Protein AF-A0A060Z3D6-F1 (afdb_monomer)

Structure (mmCIF, N/CA/C/O backbone):
data_AF-A0A060Z3D6-F1
#
_entry.id   AF-A0A060Z3D6-F1
#
loop_
_atom_site.group_PDB
_atom_site.id
_atom_site.type_symbol
_atom_site.label_atom_id
_atom_site.label_alt_id
_atom_site.label_comp_id
_atom_site.label_asym_id
_atom_site.label_entity_id
_atom_site.label_seq_id
_atom_site.pdbx_PDB_ins_code
_atom_site.Cartn_x
_atom_site.Cartn_y
_atom_site.Cartn_z
_atom_site.occupancy
_atom_site.B_iso_or_equiv
_atom_site.auth_seq_id
_atom_site.auth_comp_id
_atom_site.auth_asym_id
_atom_site.auth_atom_id
_atom_site.pdbx_PDB_model_num
ATOM 1 N N . MET A 1 1 ? -22.012 -17.428 -25.855 1.00 46.25 1 MET A N 1
ATOM 2 C CA . MET A 1 1 ? -20.944 -18.249 -25.250 1.00 46.25 1 MET A CA 1
ATOM 3 C C . MET A 1 1 ? -19.803 -18.194 -26.247 1.00 46.25 1 MET A C 1
ATOM 5 O O . MET A 1 1 ? -19.952 -18.761 -27.315 1.00 46.25 1 MET A O 1
ATOM 9 N N . THR A 1 2 ? -18.835 -17.295 -26.134 1.00 34.78 2 THR A N 1
ATOM 10 C CA . THR A 1 2 ? -17.803 -17.097 -25.093 1.00 34.78 2 THR A CA 1
ATOM 11 C C . THR A 1 2 ? -17.311 -15.640 -25.225 1.00 34.78 2 THR A C 1
ATOM 13 O O . THR A 1 2 ? -17.271 -15.139 -26.341 1.00 34.78 2 THR A O 1
ATOM 16 N N . ASP A 1 3 ? -16.990 -14.864 -24.196 1.00 33.75 3 ASP A N 1
ATOM 17 C CA . ASP A 1 3 ? -15.975 -15.122 -23.177 1.00 33.75 3 ASP A CA 1
ATOM 18 C C . ASP A 1 3 ? -16.061 -13.980 -22.133 1.00 33.75 3 ASP A C 1
ATOM 20 O O . ASP A 1 3 ? -15.452 -12.927 -22.302 1.00 33.75 3 ASP A O 1
ATOM 24 N N . ASP A 1 4 ? -16.866 -14.149 -21.076 1.00 34.53 4 ASP A N 1
ATOM 25 C CA . ASP A 1 4 ? -16.983 -13.193 -19.955 1.00 34.53 4 ASP A CA 1
ATOM 26 C C . ASP A 1 4 ? -15.821 -13.345 -18.955 1.00 34.53 4 ASP A C 1
ATOM 28 O O . ASP A 1 4 ? -15.983 -13.203 -17.742 1.00 34.53 4 ASP A O 1
ATOM 32 N N . THR A 1 5 ? -14.621 -13.633 -19.458 1.00 40.06 5 THR A N 1
ATOM 33 C CA . THR A 1 5 ? -13.395 -13.699 -18.656 1.00 40.06 5 THR A CA 1
ATOM 34 C C . THR A 1 5 ? -12.509 -12.485 -18.927 1.00 40.06 5 THR A C 1
ATOM 36 O O . THR A 1 5 ? -11.300 -12.584 -19.124 1.00 40.06 5 THR A O 1
ATOM 39 N N . VAL A 1 6 ? -13.106 -11.289 -18.913 1.00 35.12 6 VAL A N 1
ATOM 40 C CA . VAL A 1 6 ? -12.329 -10.051 -18.796 1.00 35.12 6 VAL A CA 1
ATOM 41 C C . VAL A 1 6 ? -11.744 -10.038 -17.387 1.00 35.12 6 VAL A C 1
ATOM 43 O O . VAL A 1 6 ? -12.478 -9.999 -16.401 1.00 35.12 6 VAL A O 1
ATOM 46 N N . PHE A 1 7 ? -10.418 -10.095 -17.271 1.00 32.72 7 PHE A N 1
ATOM 47 C CA . PHE A 1 7 ? -9.711 -9.908 -16.004 1.00 32.72 7 PHE A CA 1
ATOM 48 C C . PHE A 1 7 ? -9.945 -8.469 -15.490 1.00 32.72 7 PHE A C 1
ATOM 50 O O . PHE A 1 7 ? -9.106 -7.584 -15.640 1.00 32.72 7 PHE A O 1
ATOM 57 N N . ALA A 1 8 ? -11.109 -8.232 -14.876 1.00 45.16 8 ALA A N 1
ATOM 58 C CA . ALA A 1 8 ? -11.666 -6.920 -14.529 1.00 45.16 8 ALA A CA 1
ATOM 59 C C . ALA A 1 8 ? -10.839 -6.117 -13.507 1.00 45.16 8 ALA A C 1
ATOM 61 O O . ALA A 1 8 ? -11.108 -4.943 -13.262 1.00 45.16 8 ALA A O 1
ATOM 62 N N . PHE A 1 9 ? -9.816 -6.721 -12.896 1.00 57.41 9 PHE A N 1
ATOM 63 C CA . PHE A 1 9 ? -9.042 -6.082 -11.833 1.00 57.41 9 PHE A CA 1
ATOM 64 C C . PHE A 1 9 ? -8.075 -4.993 -12.332 1.00 57.41 9 PHE A C 1
ATOM 66 O O . PHE A 1 9 ? -7.779 -4.060 -11.590 1.00 57.41 9 PHE A O 1
ATOM 73 N N . GLN A 1 10 ? -7.570 -5.094 -13.569 1.00 77.75 10 GLN A N 1
ATOM 74 C CA . GLN A 1 10 ? -6.566 -4.163 -14.121 1.00 77.75 10 GLN A CA 1
ATOM 75 C C . GLN A 1 10 ? -7.070 -3.354 -15.329 1.00 77.75 10 GLN A C 1
ATOM 77 O O . GLN A 1 10 ? -6.301 -2.592 -15.908 1.00 77.75 10 GLN A O 1
ATOM 82 N N . GLU A 1 11 ? -8.348 -3.488 -15.700 1.00 84.38 11 GLU A N 1
ATOM 83 C CA . GLU A 1 11 ? -8.921 -2.851 -16.897 1.00 84.38 11 GLU A CA 1
ATOM 84 C C . GLU A 1 11 ? -8.951 -1.318 -16.791 1.00 84.38 11 GLU A C 1
ATOM 86 O O . GLU A 1 11 ? -8.747 -0.613 -17.778 1.00 84.38 11 GLU A O 1
ATOM 91 N N . ARG A 1 12 ? -9.231 -0.783 -15.594 1.00 86.19 12 ARG A N 1
ATOM 92 C CA . ARG A 1 12 ? -9.546 0.639 -15.406 1.00 86.19 12 ARG A CA 1
ATOM 93 C C . ARG A 1 12 ? -8.782 1.266 -14.255 1.00 86.19 12 ARG A C 1
ATOM 95 O O . ARG A 1 12 ? -8.427 0.621 -13.271 1.00 86.19 12 ARG A O 1
ATOM 102 N N . LYS A 1 13 ? -8.577 2.576 -14.376 1.00 84.81 13 LYS A N 1
ATOM 103 C CA . LYS A 1 13 ? -7.972 3.435 -13.356 1.00 84.81 13 LYS A CA 1
ATOM 104 C C . LYS A 1 13 ? -8.836 4.679 -13.193 1.00 84.81 13 LYS A C 1
ATOM 106 O O . LYS A 1 13 ? -9.388 5.179 -14.170 1.00 84.81 13 LYS A O 1
ATOM 111 N N . PHE A 1 14 ? -8.928 5.188 -11.969 1.00 86.12 14 PHE A N 1
ATOM 112 C CA . PHE A 1 14 ? -9.591 6.463 -11.707 1.00 86.12 14 PHE A CA 1
ATOM 113 C C . PHE A 1 14 ? -8.762 7.612 -12.287 1.00 86.12 14 PHE A C 1
ATOM 115 O O . PHE A 1 14 ? -7.558 7.711 -12.025 1.00 86.12 14 PHE A O 1
ATOM 122 N N . LEU A 1 15 ? -9.407 8.486 -13.060 1.00 86.88 15 LEU A N 1
ATOM 123 C CA . LEU A 1 15 ? -8.815 9.756 -13.474 1.00 86.88 15 LEU A CA 1
ATOM 124 C C . LEU A 1 15 ? -8.488 10.573 -12.223 1.00 86.88 15 LEU A C 1
ATOM 126 O O . LEU A 1 15 ? -9.348 10.740 -11.374 1.00 86.88 15 LEU A O 1
ATOM 130 N N . GLY A 1 16 ? -7.249 11.051 -12.095 1.00 84.31 16 GLY A N 1
ATOM 131 C CA . GLY A 1 16 ? -6.799 11.780 -10.901 1.00 84.31 16 GLY A CA 1
ATOM 132 C C . GLY A 1 16 ? -6.382 10.905 -9.708 1.00 84.31 16 GLY A C 1
ATOM 133 O O . GLY A 1 16 ? -5.840 11.431 -8.743 1.00 84.31 16 GLY A O 1
ATOM 134 N N . GLY A 1 17 ? -6.518 9.577 -9.806 1.00 86.38 17 GLY A N 1
ATOM 135 C CA . GLY A 1 17 ? -6.042 8.622 -8.801 1.00 86.38 17 GLY A CA 1
ATOM 136 C C . GLY A 1 17 ? -7.123 8.149 -7.826 1.00 86.38 17 GLY A C 1
ATOM 137 O O . GLY A 1 17 ? -8.114 8.820 -7.572 1.00 86.38 17 GLY A O 1
ATOM 138 N N . SER A 1 18 ? -6.938 6.953 -7.263 1.00 88.00 18 SER A N 1
ATOM 139 C CA . SER A 1 18 ? -7.943 6.316 -6.398 1.00 88.00 18 SER A CA 1
ATOM 140 C C . SER A 1 18 ? -8.059 6.940 -5.003 1.00 88.00 18 SER A C 1
ATOM 142 O O . SER A 1 18 ? -9.052 6.694 -4.324 1.00 88.00 18 SER A O 1
ATOM 144 N N . SER A 1 19 ? -7.073 7.732 -4.559 1.00 88.00 19 SER A N 1
ATOM 145 C CA . SER A 1 19 ? -7.115 8.399 -3.247 1.00 88.00 19 SER A CA 1
ATOM 146 C C . SER A 1 19 ? -8.229 9.439 -3.152 1.00 88.00 19 SER A C 1
ATOM 148 O O . SER A 1 19 ? -8.735 9.685 -2.059 1.00 88.00 19 SER A O 1
ATOM 150 N N . GLN A 1 20 ? -8.688 9.953 -4.298 1.00 91.94 20 GLN A N 1
ATOM 151 C CA . GLN A 1 20 ? -9.797 10.897 -4.391 1.00 91.94 20 GLN A CA 1
ATOM 152 C C . GLN A 1 20 ? -11.067 10.396 -3.703 1.00 91.94 20 GLN A C 1
ATOM 154 O O . GLN A 1 20 ? -11.793 11.196 -3.132 1.00 91.94 20 GLN A O 1
ATOM 159 N N . ILE A 1 21 ? -11.326 9.083 -3.695 1.00 92.94 21 ILE A N 1
ATOM 160 C CA . ILE A 1 21 ? -12.494 8.520 -3.004 1.00 92.94 21 ILE A CA 1
ATOM 161 C C . ILE A 1 21 ? -12.431 8.868 -1.510 1.00 92.94 21 ILE A C 1
ATOM 163 O O . ILE A 1 21 ? -13.371 9.436 -0.958 1.00 92.94 21 ILE A O 1
ATOM 167 N N . SER A 1 22 ? -11.299 8.582 -0.863 1.00 93.88 22 SER A N 1
ATOM 168 C CA . SER A 1 22 ? -11.088 8.881 0.556 1.00 93.88 22 SER A CA 1
ATOM 169 C C . SER A 1 22 ? -11.008 10.384 0.823 1.00 93.88 22 SER A C 1
ATOM 171 O O . SER A 1 22 ? -11.561 10.853 1.812 1.00 93.88 22 SER A O 1
ATOM 173 N N . GLU A 1 23 ? -10.358 11.146 -0.058 1.00 93.69 23 GLU A N 1
ATOM 174 C CA . GLU A 1 23 ? -10.232 12.604 0.061 1.00 93.69 23 GLU A CA 1
ATOM 175 C C . GLU A 1 23 ? -11.597 13.308 -0.037 1.00 93.69 23 GLU A C 1
ATOM 177 O O . GLU A 1 23 ? -11.907 14.177 0.778 1.00 93.69 23 GLU A O 1
ATOM 182 N N . CYS A 1 24 ? -12.447 12.907 -0.989 1.00 95.75 24 CYS A N 1
ATOM 183 C CA . CYS A 1 24 ? -13.800 13.437 -1.148 1.00 95.75 24 CYS A CA 1
ATOM 184 C C . CYS A 1 24 ? -14.682 13.099 0.057 1.00 95.75 24 CYS A C 1
ATOM 186 O O . CYS A 1 24 ? -15.321 13.997 0.603 1.00 95.75 24 CYS A O 1
ATOM 188 N N . MET A 1 25 ? -14.663 11.847 0.526 1.00 96.50 25 MET A N 1
ATOM 189 C CA . MET A 1 25 ? -15.395 11.457 1.738 1.00 96.50 25 MET A CA 1
ATOM 190 C C . MET A 1 25 ? -14.919 12.240 2.966 1.00 96.50 25 MET A C 1
ATOM 192 O O . MET A 1 25 ? -15.732 12.702 3.765 1.00 96.50 25 MET A O 1
ATOM 196 N N . ALA A 1 26 ? -13.605 12.430 3.118 1.00 95.56 26 ALA A N 1
ATOM 197 C CA . ALA A 1 26 ? -13.057 13.208 4.223 1.00 95.56 26 ALA A CA 1
ATOM 198 C C . ALA A 1 26 ? -13.501 14.675 4.164 1.00 95.56 26 ALA A C 1
ATOM 200 O O . ALA A 1 26 ? -13.857 15.249 5.193 1.00 95.56 26 ALA A O 1
ATOM 201 N N . LYS A 1 27 ? -13.551 15.264 2.963 1.00 96.25 27 LYS A N 1
ATOM 202 C CA . LYS A 1 27 ? -14.056 16.625 2.753 1.00 96.25 27 LYS A CA 1
ATOM 203 C C . LYS A 1 27 ? -15.528 16.765 3.150 1.00 96.25 27 LYS A C 1
ATOM 205 O O . LYS A 1 27 ? -15.878 17.758 3.778 1.00 96.25 27 LYS A O 1
ATOM 210 N N . GLU A 1 28 ? -16.374 15.792 2.812 1.00 97.44 28 GLU A N 1
ATOM 211 C CA . GLU A 1 28 ? -17.792 15.794 3.207 1.00 97.44 28 GLU A CA 1
ATOM 212 C C . GLU A 1 28 ? -17.982 15.630 4.722 1.00 97.44 28 GLU A C 1
ATOM 214 O O . GLU A 1 28 ? -18.843 16.274 5.324 1.00 97.44 28 GLU A O 1
ATOM 219 N N . LEU A 1 29 ? -17.156 14.798 5.361 1.00 96.69 29 LEU A N 1
ATOM 220 C CA . LEU A 1 29 ? -17.201 14.576 6.807 1.00 96.69 29 LEU A CA 1
ATOM 221 C C . LEU A 1 29 ? -16.644 15.759 7.616 1.00 96.69 29 LEU A C 1
ATOM 223 O O . LEU A 1 29 ? -17.060 15.950 8.767 1.00 96.69 29 LEU A O 1
ATOM 227 N N . GLY A 1 30 ? -15.749 16.552 7.021 1.00 96.62 30 GLY A N 1
ATOM 228 C CA . GLY A 1 30 ? -15.154 17.747 7.613 1.00 96.62 30 GLY A CA 1
ATOM 229 C C . GLY A 1 30 ? -14.365 17.428 8.882 1.00 96.62 30 GLY A C 1
ATOM 230 O O . GLY A 1 30 ? -13.593 16.473 8.937 1.00 96.62 30 GLY A O 1
ATOM 231 N N . GLU A 1 31 ? -14.603 18.199 9.943 1.00 94.69 31 GLU A N 1
ATOM 232 C CA . GLU A 1 31 ? -13.882 18.089 11.221 1.00 94.69 31 GLU A CA 1
ATOM 233 C C . GLU A 1 31 ? -14.090 16.762 11.971 1.00 94.69 31 GLU A C 1
ATOM 235 O O . GLU A 1 31 ? -13.407 16.509 12.969 1.00 94.69 31 GLU A O 1
ATOM 240 N N . ARG A 1 32 ? -15.018 15.909 11.513 1.00 95.62 32 ARG A N 1
ATOM 241 C CA . ARG A 1 32 ? -15.214 14.553 12.053 1.00 95.62 32 ARG A CA 1
ATOM 242 C C . ARG A 1 32 ? -14.036 13.633 11.735 1.00 95.62 32 ARG A C 1
ATOM 244 O O . ARG A 1 32 ? -13.823 12.656 12.445 1.00 95.62 32 ARG A O 1
ATOM 251 N N . VAL A 1 33 ? -13.266 13.934 10.689 1.00 96.44 33 VAL A N 1
ATOM 252 C CA . VAL A 1 33 ? -12.041 13.201 10.368 1.00 96.44 33 VAL A CA 1
ATOM 253 C C . VAL A 1 33 ? -10.886 13.792 11.164 1.00 96.44 33 VAL A C 1
ATOM 255 O O . VAL A 1 33 ? -10.475 14.927 10.937 1.00 96.44 33 VAL A O 1
ATOM 258 N N . LYS A 1 34 ? -10.351 13.005 12.098 1.00 95.31 34 LYS A N 1
ATOM 259 C CA . LYS A 1 34 ? -9.172 13.366 12.889 1.00 95.31 34 LYS A CA 1
ATOM 260 C C . LYS A 1 34 ? -7.932 12.714 12.282 1.00 95.31 34 LYS A C 1
ATOM 262 O O . LYS A 1 34 ? -7.800 11.491 12.264 1.00 95.31 34 LYS A O 1
ATOM 267 N N . MET A 1 35 ? -7.064 13.542 11.710 1.00 94.75 35 MET A N 1
ATOM 268 C CA . MET A 1 35 ? -5.771 13.125 11.164 1.00 94.75 35 MET A CA 1
ATOM 269 C C . MET A 1 35 ? -4.722 13.148 12.275 1.00 94.75 35 MET A C 1
ATOM 271 O O . MET A 1 35 ? -4.908 13.831 13.273 1.00 94.75 35 MET A O 1
ATOM 275 N N . GLU A 1 36 ? -3.628 12.402 12.109 1.00 94.50 36 GLU A N 1
ATOM 276 C CA . GLU A 1 36 ? -2.536 12.356 13.102 1.00 94.50 36 GLU A CA 1
ATOM 277 C C . GLU A 1 36 ? -2.982 11.916 14.512 1.00 94.50 36 GLU A C 1
ATOM 279 O O . GLU A 1 36 ? -2.296 12.154 15.502 1.00 94.50 36 GLU A O 1
ATOM 284 N N . SER A 1 37 ? -4.085 11.164 14.587 1.00 95.69 37 SER A N 1
ATOM 285 C CA . SER A 1 37 ? -4.646 10.613 15.826 1.00 95.69 37 SER A CA 1
ATOM 286 C C . SER A 1 37 ? -4.565 9.074 15.861 1.00 95.69 37 SER A C 1
ATOM 288 O O . SER A 1 37 ? -5.601 8.406 15.792 1.00 95.69 37 SER A O 1
ATOM 290 N N . PRO A 1 38 ? -3.368 8.446 15.931 1.00 96.06 38 PRO A N 1
ATOM 291 C CA . PRO A 1 38 ? -3.269 6.994 16.054 1.00 96.06 38 PRO A CA 1
ATOM 292 C C . PRO A 1 38 ? -3.960 6.508 17.328 1.00 96.06 38 PRO A C 1
ATOM 294 O O . PRO A 1 38 ? -3.641 6.983 18.419 1.00 96.06 38 PRO A O 1
ATOM 297 N N . VAL A 1 39 ? -4.869 5.540 17.203 1.00 97.06 39 VAL A N 1
ATOM 298 C CA . VAL A 1 39 ? -5.510 4.908 18.362 1.00 97.06 39 VAL A CA 1
ATOM 299 C C . VAL A 1 39 ? -4.502 4.047 19.114 1.00 97.06 39 VAL A C 1
ATOM 301 O O . VAL A 1 39 ? -3.816 3.214 18.522 1.00 97.06 39 VAL A O 1
ATOM 304 N N . TYR A 1 40 ? -4.441 4.259 20.424 1.00 96.44 40 TYR A N 1
ATOM 305 C CA . TYR A 1 40 ? -3.581 3.555 21.365 1.00 96.44 40 TYR A CA 1
ATOM 306 C C . TYR A 1 40 ? -4.360 2.524 22.187 1.00 96.4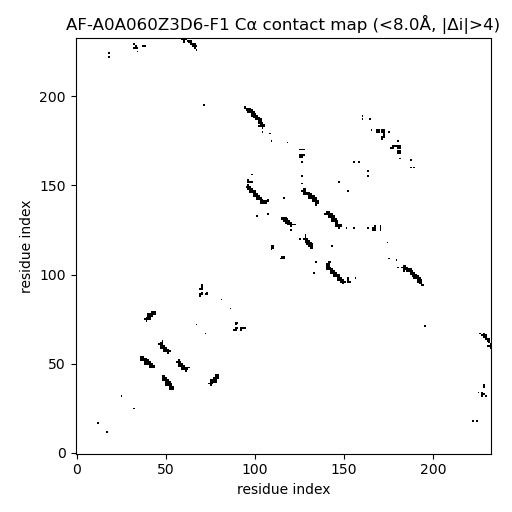4 40 TYR A C 1
ATOM 308 O O . TYR A 1 40 ? -3.898 1.394 22.344 1.00 96.44 40 TYR A O 1
ATOM 316 N N . LYS A 1 41 ? -5.551 2.877 22.685 1.00 97.69 41 LYS A N 1
ATOM 317 C CA . LYS A 1 41 ? -6.363 2.003 23.543 1.00 97.69 41 LYS A CA 1
ATOM 318 C C . LYS A 1 41 ? -7.846 2.080 23.178 1.00 97.69 41 LYS A C 1
ATOM 320 O O . LYS A 1 41 ? -8.345 3.146 22.833 1.00 97.69 41 LYS A O 1
ATOM 325 N N . ILE A 1 42 ? -8.540 0.949 23.279 1.00 98.25 42 ILE A N 1
ATOM 326 C CA . ILE A 1 42 ? -9.998 0.833 23.174 1.00 98.25 42 ILE A CA 1
ATOM 327 C C . ILE A 1 42 ? -10.510 0.142 24.441 1.00 98.25 42 ILE A C 1
ATOM 329 O O . ILE A 1 42 ? -10.149 -1.005 24.708 1.00 98.25 42 ILE A O 1
ATOM 333 N N . ASP A 1 43 ? -11.342 0.836 25.212 1.00 98.12 43 ASP A N 1
ATOM 334 C CA . ASP A 1 43 ? -11.930 0.372 26.467 1.00 98.12 43 ASP A CA 1
ATOM 335 C C . ASP A 1 43 ? -13.457 0.260 26.352 1.00 98.12 43 ASP A C 1
ATOM 337 O O . ASP A 1 43 ? -14.138 1.224 26.024 1.00 98.12 43 ASP A O 1
ATOM 341 N N . GLN A 1 44 ? -13.997 -0.928 26.599 1.00 97.06 44 GLN A N 1
ATOM 342 C CA . GLN A 1 44 ? -15.413 -1.286 26.487 1.00 97.06 44 GLN A CA 1
ATOM 343 C C . GLN A 1 44 ? -15.981 -1.746 27.840 1.00 97.06 44 GLN A C 1
ATOM 345 O O . GLN A 1 44 ? -16.977 -2.462 27.878 1.00 97.06 44 GLN A O 1
ATOM 350 N N . THR A 1 45 ? -15.319 -1.411 28.954 1.00 96.19 45 THR A N 1
ATOM 351 C CA . THR A 1 45 ? -15.752 -1.837 30.298 1.00 96.19 45 THR A CA 1
ATOM 352 C C . THR A 1 45 ? -16.890 -0.990 30.876 1.00 96.19 45 THR A C 1
ATOM 354 O O . THR A 1 45 ? -17.579 -1.450 31.784 1.00 96.19 45 THR A O 1
ATOM 357 N N . GLY A 1 46 ? -17.094 0.225 30.358 1.00 93.38 46 GLY A N 1
ATOM 358 C CA . GLY A 1 46 ? -18.166 1.139 30.763 1.00 93.38 46 GLY A CA 1
ATOM 359 C C . GLY A 1 46 ? -19.396 1.114 29.847 1.00 93.38 46 GLY A C 1
ATOM 360 O O . GLY A 1 46 ? -19.466 0.350 28.888 1.00 93.38 46 GLY A O 1
ATOM 361 N N . ASP A 1 47 ? -20.346 2.016 30.114 1.00 93.94 47 ASP A N 1
ATOM 362 C CA . ASP A 1 47 ? -21.591 2.161 29.332 1.00 93.94 47 ASP A CA 1
ATOM 363 C C . ASP A 1 47 ? -21.361 2.647 27.889 1.00 93.94 47 ASP A C 1
ATOM 365 O O . ASP A 1 47 ? -22.196 2.447 27.005 1.00 93.94 47 ASP A O 1
ATOM 369 N N . MET A 1 48 ? -20.234 3.321 27.649 1.00 96.94 48 MET A N 1
ATOM 370 C CA . MET A 1 48 ? -19.769 3.748 26.331 1.00 96.94 48 MET A CA 1
ATOM 371 C C . MET A 1 48 ? -18.360 3.221 26.091 1.00 96.94 48 MET A C 1
ATOM 373 O O . MET A 1 48 ? -17.577 3.069 27.029 1.00 96.94 48 MET A O 1
ATOM 377 N N . VAL A 1 49 ? -18.024 3.014 24.820 1.00 97.81 49 VAL A N 1
ATOM 378 C CA . VAL A 1 49 ? -16.666 2.675 24.408 1.00 97.81 49 VAL A CA 1
ATOM 379 C C . VAL A 1 49 ? -15.800 3.927 24.465 1.00 97.81 49 VAL A C 1
ATOM 381 O O . VAL A 1 49 ? -16.149 4.953 23.878 1.00 97.81 49 VAL A O 1
ATOM 384 N N . GLU A 1 50 ? -14.667 3.831 25.147 1.00 98.25 50 GLU A N 1
ATOM 385 C CA . GLU A 1 50 ? -13.661 4.879 25.254 1.00 98.25 50 GLU A CA 1
ATOM 386 C C . GLU A 1 50 ? -12.460 4.549 24.359 1.00 98.25 50 GLU A C 1
ATOM 388 O O . GLU A 1 50 ? -11.883 3.464 24.431 1.00 98.25 50 GLU A O 1
ATOM 393 N N . VAL A 1 51 ? -12.090 5.480 23.484 1.00 98.19 51 VAL A N 1
ATOM 394 C CA . VAL A 1 51 ? -10.968 5.351 22.552 1.00 98.19 51 VAL A CA 1
ATOM 395 C C . VAL A 1 51 ? -9.927 6.404 22.900 1.00 98.19 51 VAL A C 1
ATOM 397 O O . VAL A 1 51 ? -10.192 7.599 22.780 1.00 98.19 51 VAL A O 1
ATOM 400 N N . GLU A 1 52 ? -8.744 5.956 23.305 1.00 98.06 52 GLU A N 1
ATOM 401 C CA . GLU A 1 52 ? -7.599 6.812 23.614 1.00 98.06 52 GLU A CA 1
ATOM 402 C C . GLU A 1 52 ? -6.623 6.807 22.438 1.00 98.06 52 GLU A C 1
ATOM 404 O O . GLU A 1 52 ? -6.271 5.751 21.898 1.00 98.06 52 GLU A O 1
ATOM 409 N N . THR A 1 53 ? -6.150 7.983 22.054 1.00 97.56 53 THR A N 1
ATOM 410 C CA . THR A 1 53 ? -5.134 8.168 21.016 1.00 97.56 53 THR A CA 1
ATOM 411 C C . THR A 1 53 ? -3.741 8.356 21.619 1.00 97.56 53 THR A C 1
ATOM 413 O O . THR A 1 53 ? -3.571 8.634 22.806 1.00 97.56 53 THR A O 1
ATOM 416 N N . LEU A 1 54 ? -2.699 8.236 20.793 1.00 94.75 54 LEU A N 1
ATOM 417 C CA . LEU A 1 54 ? -1.311 8.390 21.242 1.00 94.75 54 LEU A CA 1
ATOM 418 C C . LEU A 1 54 ? -1.014 9.796 21.800 1.00 94.75 54 LEU A C 1
ATOM 420 O O . LEU A 1 54 ? -0.206 9.934 22.715 1.00 94.75 54 LEU A O 1
ATOM 424 N N . ASN A 1 55 ? -1.695 10.827 21.290 1.00 93.75 55 ASN A N 1
ATOM 425 C CA . ASN A 1 55 ? -1.627 12.206 21.784 1.00 93.75 55 ASN A CA 1
ATOM 426 C C . ASN A 1 55 ? -2.527 12.470 23.010 1.00 93.75 55 ASN A C 1
ATOM 428 O O . ASN A 1 55 ? -2.716 13.628 23.370 1.00 93.75 55 ASN A O 1
ATOM 432 N N . LYS A 1 56 ? -3.043 11.422 23.671 1.00 94.19 56 LYS A N 1
ATOM 433 C CA . LYS A 1 56 ? -3.849 11.501 24.904 1.00 94.19 56 LYS A CA 1
ATOM 434 C C . LYS A 1 56 ? -5.207 12.184 24.750 1.00 94.19 56 LYS A C 1
ATOM 436 O O . LYS A 1 56 ? -5.809 12.589 25.741 1.00 94.19 56 LYS A O 1
ATOM 441 N N . GLU A 1 57 ? -5.730 12.254 23.531 1.00 96.31 57 GLU A N 1
ATOM 442 C CA . GLU A 1 57 ? -7.133 12.598 23.322 1.00 96.31 57 GLU A CA 1
ATOM 443 C C . GLU A 1 57 ? -8.008 11.373 23.586 1.00 96.31 57 GLU A C 1
ATOM 445 O O . GLU A 1 57 ? -7.603 10.228 23.378 1.00 96.31 57 GLU A O 1
ATOM 450 N N . THR A 1 58 ? -9.219 11.620 24.079 1.00 96.75 58 THR A N 1
ATOM 451 C CA . THR A 1 58 ? -10.174 10.568 24.423 1.00 96.75 58 THR A CA 1
ATOM 452 C C . THR A 1 58 ? -11.505 10.829 23.741 1.00 96.75 58 THR A C 1
ATOM 454 O O . THR A 1 58 ? -12.075 11.913 23.855 1.00 96.75 58 THR A O 1
ATOM 457 N N . TYR A 1 59 ? -12.011 9.807 23.061 1.00 97.12 59 TYR A N 1
ATOM 458 C CA . TYR A 1 59 ? -13.279 9.828 22.346 1.00 97.12 59 TYR A CA 1
ATOM 459 C C . TYR A 1 59 ? -14.226 8.806 22.968 1.00 97.12 59 TYR A C 1
ATOM 461 O O . TYR A 1 59 ? -13.807 7.702 23.308 1.00 97.12 59 TYR A O 1
ATOM 469 N N . LYS A 1 60 ? -15.505 9.161 23.110 1.00 97.25 60 LYS A N 1
ATOM 470 C CA . LYS A 1 60 ? -16.544 8.262 23.629 1.00 97.25 60 LYS A CA 1
ATOM 471 C C . LYS A 1 60 ? -17.601 8.019 22.568 1.00 97.25 60 LYS A C 1
ATOM 473 O O . LYS A 1 60 ? -18.078 8.969 21.952 1.00 97.25 60 LYS A O 1
ATOM 478 N N . ALA A 1 61 ? -17.963 6.758 22.365 1.00 96.50 61 ALA A N 1
ATOM 479 C CA . ALA A 1 61 ? -18.955 6.357 21.377 1.00 96.50 61 ALA A CA 1
ATOM 480 C C . ALA A 1 61 ? -19.767 5.150 21.860 1.00 96.50 61 ALA A C 1
ATOM 482 O O . ALA A 1 61 ? -19.339 4.393 22.730 1.00 96.50 61 ALA A O 1
ATOM 483 N N . LYS A 1 62 ? -20.947 4.942 21.268 1.00 97.00 62 LYS A N 1
ATOM 484 C CA . LYS A 1 62 ? -21.757 3.739 21.533 1.00 97.00 62 LYS A CA 1
ATOM 485 C C . LYS A 1 62 ? -21.160 2.486 20.886 1.00 97.00 62 LYS A C 1
ATOM 487 O O . LYS A 1 62 ? -21.324 1.392 21.409 1.00 97.00 62 LYS A O 1
ATOM 492 N N . TYR A 1 63 ? -20.475 2.655 19.756 1.00 96.50 63 TYR A N 1
ATOM 493 C CA . TYR A 1 63 ? -19.861 1.580 18.981 1.00 96.50 63 TYR A CA 1
ATOM 494 C C . TYR A 1 63 ? -18.548 2.059 18.362 1.00 96.50 63 TYR A C 1
ATOM 496 O O . TYR A 1 63 ? -18.375 3.249 18.107 1.00 96.50 63 TYR A O 1
ATOM 504 N N . VAL A 1 64 ? -17.639 1.123 18.082 1.00 97.06 64 VAL A N 1
ATOM 505 C CA . VAL A 1 64 ? -16.363 1.398 17.408 1.00 97.06 64 VAL A CA 1
ATOM 506 C C . VAL A 1 64 ? -16.171 0.429 16.249 1.00 97.06 64 VAL A C 1
ATOM 508 O O . VAL A 1 64 ? -16.320 -0.783 16.405 1.00 97.06 64 VAL A O 1
ATOM 511 N N . ILE A 1 65 ? -15.791 0.966 15.088 1.00 97.50 65 ILE A N 1
ATOM 512 C CA . ILE A 1 65 ? -15.414 0.185 13.909 1.00 97.50 65 ILE A CA 1
ATOM 513 C C . ILE A 1 65 ? -13.896 0.263 13.747 1.00 97.50 65 ILE A C 1
ATOM 515 O O . ILE A 1 65 ? -13.336 1.320 13.466 1.00 97.50 65 ILE A O 1
ATOM 519 N N . VAL A 1 66 ? -13.219 -0.876 13.891 1.00 95.25 66 VAL A N 1
ATOM 520 C CA . VAL A 1 66 ? -11.775 -0.976 13.638 1.00 95.25 66 VAL A CA 1
ATOM 521 C C . VAL A 1 66 ? -11.555 -1.309 12.162 1.00 95.25 66 VAL A C 1
ATOM 523 O O . VAL A 1 66 ? -11.565 -2.475 11.771 1.00 95.25 66 VAL A O 1
ATOM 526 N N . ALA A 1 67 ? -11.368 -0.271 11.345 1.00 95.88 67 ALA A N 1
ATOM 527 C CA . ALA A 1 67 ? -11.174 -0.367 9.894 1.00 95.88 67 ALA A CA 1
ATOM 528 C C . ALA A 1 67 ? -9.691 -0.498 9.474 1.00 95.88 67 ALA A C 1
ATOM 530 O O . ALA A 1 67 ? -9.302 -0.095 8.379 1.00 95.88 67 ALA A O 1
ATOM 531 N N . THR A 1 68 ? -8.843 -1.045 10.349 1.00 93.81 68 THR A N 1
ATOM 532 C CA . THR A 1 68 ? -7.408 -1.251 10.100 1.00 93.81 68 THR A CA 1
ATOM 533 C C . THR A 1 68 ? -7.087 -2.713 9.772 1.00 93.81 68 THR A C 1
ATOM 535 O O . THR A 1 68 ? -7.785 -3.616 10.243 1.00 93.81 68 THR A O 1
ATOM 538 N N . PRO A 1 69 ? -6.013 -2.996 9.003 1.00 91.44 69 PRO A N 1
ATOM 539 C CA . PRO A 1 69 ? -5.545 -4.363 8.794 1.00 91.44 69 PRO A CA 1
ATOM 540 C C . PRO A 1 69 ? -5.313 -5.097 10.125 1.00 91.44 69 PRO A C 1
ATOM 542 O O . PRO A 1 69 ? -4.774 -4.486 11.051 1.00 91.44 69 PRO A O 1
ATOM 545 N N . PRO A 1 70 ? -5.619 -6.407 10.227 1.00 91.38 70 PRO A N 1
ATOM 546 C CA . PRO A 1 70 ? -5.533 -7.145 11.489 1.00 91.38 70 PRO A CA 1
ATOM 547 C C . PRO A 1 70 ? -4.179 -7.032 12.201 1.00 91.38 70 PRO A C 1
ATOM 549 O O . PRO A 1 70 ? -4.144 -6.866 13.415 1.00 91.38 70 PRO A O 1
ATOM 552 N N . GLY A 1 71 ? -3.068 -7.047 11.456 1.00 89.94 71 GLY A N 1
ATOM 553 C CA . GLY A 1 71 ? -1.727 -6.907 12.030 1.00 89.94 71 GLY A CA 1
ATOM 554 C C . GLY A 1 71 ? -1.453 -5.546 12.688 1.00 89.94 71 GLY A C 1
ATOM 555 O O . GLY A 1 71 ? -0.560 -5.454 13.523 1.00 89.94 71 GLY A O 1
ATOM 556 N N . LEU A 1 72 ? -2.212 -4.490 12.361 1.00 91.25 72 LEU A N 1
ATOM 557 C CA . LEU A 1 72 ? -2.101 -3.194 13.047 1.00 91.25 72 LEU A CA 1
ATOM 558 C C . LEU A 1 72 ? -2.852 -3.157 14.371 1.00 91.25 72 LEU A C 1
ATOM 560 O O . LEU A 1 72 ? -2.502 -2.354 15.230 1.00 91.25 72 LEU A O 1
ATOM 564 N N . ASN A 1 73 ? -3.819 -4.051 14.572 1.00 94.62 73 ASN A N 1
ATOM 565 C CA . ASN A 1 73 ? -4.543 -4.141 15.836 1.00 94.62 73 ASN A CA 1
ATOM 566 C C . ASN A 1 73 ? -3.606 -4.560 16.980 1.00 94.62 73 ASN A C 1
ATOM 568 O O . ASN A 1 73 ? -3.882 -4.244 18.127 1.00 94.62 73 ASN A O 1
ATOM 572 N N . LEU A 1 74 ? -2.463 -5.188 16.671 1.00 93.56 74 LEU A N 1
ATOM 573 C CA . LEU A 1 74 ? -1.394 -5.481 17.635 1.00 93.56 74 LEU A CA 1
ATOM 574 C C . LEU A 1 74 ? -0.767 -4.229 18.266 1.00 93.56 74 LEU A C 1
ATOM 576 O O . LEU A 1 74 ? -0.105 -4.337 19.292 1.00 93.56 74 LEU A O 1
ATOM 580 N N . LYS A 1 75 ? -0.938 -3.053 17.648 1.00 93.50 75 LYS A N 1
ATOM 581 C CA . LYS A 1 75 ? -0.467 -1.769 18.187 1.00 93.50 75 LYS A CA 1
ATOM 582 C C . LYS A 1 75 ? -1.480 -1.114 19.137 1.00 93.50 75 LYS A C 1
ATOM 584 O O . LYS A 1 75 ? -1.174 -0.059 19.679 1.00 93.50 75 LYS A O 1
ATOM 589 N N . MET A 1 76 ? -2.670 -1.700 19.297 1.00 95.88 76 MET A N 1
ATOM 590 C CA . MET A 1 76 ? -3.748 -1.177 20.136 1.00 95.88 76 MET A CA 1
ATOM 591 C C . MET A 1 76 ? -3.936 -2.057 21.372 1.00 95.88 76 MET A C 1
ATOM 593 O O . MET A 1 76 ? -3.927 -3.285 21.283 1.00 95.88 76 MET A O 1
ATOM 597 N N . HIS A 1 77 ? -4.177 -1.429 22.516 1.00 97.00 77 HIS A N 1
ATOM 598 C CA . HIS A 1 77 ? -4.562 -2.111 23.746 1.00 97.00 77 HIS A CA 1
ATOM 599 C C . HIS A 1 77 ? -6.086 -2.230 23.826 1.00 97.00 77 HIS A C 1
ATOM 601 O O . HIS A 1 77 ? -6.792 -1.229 23.732 1.00 97.00 77 HIS A O 1
ATOM 607 N N . PHE A 1 78 ? -6.599 -3.442 24.025 1.00 97.88 78 PHE A N 1
ATOM 608 C CA . PHE A 1 78 ? -8.033 -3.692 24.180 1.00 97.88 78 PHE A CA 1
ATOM 609 C C . PHE A 1 78 ? -8.357 -3.997 25.640 1.00 97.88 78 PHE A C 1
ATOM 611 O O . PHE A 1 78 ? -7.689 -4.829 26.252 1.00 97.88 78 PHE A O 1
ATOM 618 N N . ASN A 1 79 ? -9.381 -3.336 26.177 1.00 97.50 79 ASN A N 1
ATOM 619 C CA . ASN A 1 79 ? -9.951 -3.628 27.486 1.00 97.50 79 ASN A CA 1
ATOM 620 C C . ASN A 1 79 ? -11.476 -3.828 27.351 1.00 97.50 79 ASN A C 1
ATOM 622 O O . ASN A 1 79 ? -12.140 -2.922 26.856 1.00 97.50 79 ASN A O 1
ATOM 626 N N . PRO A 1 80 ? -12.061 -4.975 27.735 1.00 96.69 80 PRO A N 1
ATOM 627 C CA . PRO A 1 80 ? -11.369 -6.214 28.085 1.00 96.69 80 PRO A CA 1
ATOM 628 C C . PRO A 1 80 ? -10.538 -6.747 26.907 1.00 96.69 80 PRO A C 1
ATOM 630 O O . PRO A 1 80 ? -10.685 -6.304 25.763 1.00 96.69 80 PRO A O 1
ATOM 633 N N . GLU A 1 81 ? -9.651 -7.699 27.193 1.00 96.44 81 GLU A N 1
ATOM 634 C CA . GLU A 1 81 ? -8.822 -8.332 26.168 1.00 96.44 81 GLU A CA 1
ATOM 635 C C . GLU A 1 81 ? -9.671 -8.932 25.036 1.00 96.44 81 GLU A C 1
ATOM 637 O O . GLU A 1 81 ? -10.798 -9.399 25.235 1.00 96.44 81 GLU A O 1
ATOM 642 N N . LEU A 1 82 ? -9.112 -8.948 23.822 1.00 96.00 82 LEU A N 1
ATOM 643 C CA . LEU A 1 82 ? -9.779 -9.576 22.686 1.00 96.00 82 LEU A CA 1
ATOM 644 C C . LEU A 1 82 ? -9.995 -11.076 22.946 1.00 96.00 82 LEU A C 1
ATOM 646 O O . LEU A 1 82 ? -9.094 -11.736 23.468 1.00 96.00 82 LEU A O 1
ATOM 650 N N . PRO A 1 83 ? -11.120 -11.658 22.483 1.00 97.06 83 PRO A N 1
ATOM 651 C CA . PRO A 1 83 ? -11.350 -13.093 22.588 1.00 97.06 83 PRO A CA 1
ATOM 652 C C . PRO A 1 83 ? -10.158 -13.902 22.047 1.00 97.06 83 PRO A C 1
ATOM 654 O O . PRO A 1 83 ? -9.606 -13.523 21.005 1.00 97.06 83 PRO A O 1
ATOM 657 N N . PRO A 1 84 ? -9.784 -15.038 22.670 1.00 97.19 84 PRO A N 1
ATOM 658 C CA . PRO A 1 84 ? -8.555 -15.762 22.338 1.00 97.19 84 PRO A CA 1
ATOM 659 C C . PRO A 1 84 ? -8.377 -16.078 20.848 1.00 97.19 84 PRO A C 1
ATOM 661 O O . PRO A 1 84 ? -7.280 -15.923 20.315 1.00 97.19 84 PRO A O 1
ATOM 664 N N . LEU A 1 85 ? -9.454 -16.446 20.144 1.00 97.38 85 LEU A N 1
ATOM 665 C CA . LEU A 1 85 ? -9.420 -16.702 18.698 1.00 97.38 85 LEU A CA 1
ATOM 666 C C . LEU A 1 85 ? -9.037 -15.454 17.893 1.00 97.38 85 LEU A C 1
ATOM 668 O O . LEU A 1 85 ? -8.227 -15.530 16.970 1.00 97.38 85 LEU A O 1
ATOM 672 N N . ARG A 1 86 ? -9.584 -14.290 18.258 1.00 95.88 86 ARG A N 1
ATOM 67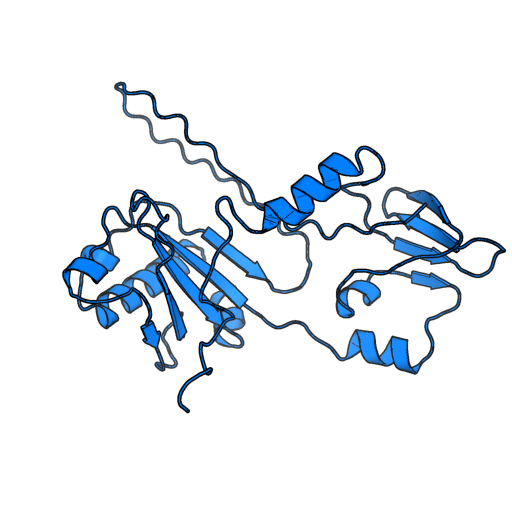3 C CA . ARG A 1 86 ? -9.263 -13.021 17.599 1.00 95.88 86 ARG A CA 1
ATOM 674 C C . ARG A 1 86 ? -7.843 -12.583 17.930 1.00 95.88 86 ARG A C 1
ATOM 676 O O . ARG A 1 86 ? -7.135 -12.152 17.024 1.00 95.88 86 ARG A O 1
ATOM 683 N N . ASN A 1 87 ? -7.422 -12.744 19.184 1.00 95.44 87 ASN A N 1
ATOM 684 C CA . ASN A 1 87 ? -6.058 -12.436 19.598 1.00 95.44 87 ASN A CA 1
ATOM 685 C C . ASN A 1 87 ? -5.046 -13.296 18.815 1.00 95.44 87 ASN A C 1
ATOM 687 O O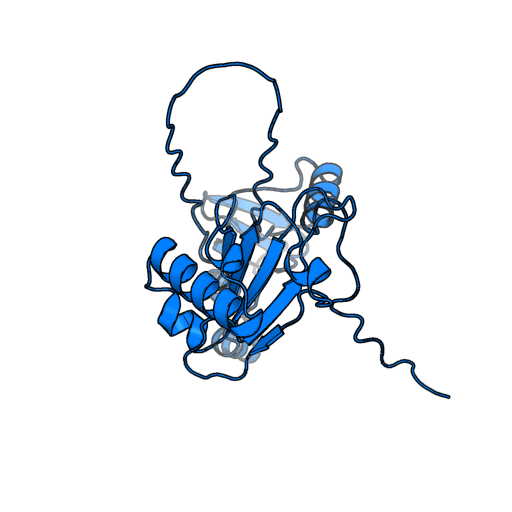 . ASN A 1 87 ? -4.095 -12.796 18.227 1.00 95.44 87 ASN A O 1
ATOM 691 N N . GLN A 1 88 ? -5.309 -14.596 18.673 1.00 96.69 88 GLN A N 1
ATOM 692 C CA . GLN A 1 88 ? -4.472 -15.482 17.867 1.00 96.69 88 GLN A CA 1
ATOM 693 C C . GLN A 1 88 ? -4.454 -15.136 16.374 1.00 96.69 88 GLN A C 1
ATOM 695 O O . GLN A 1 88 ? -3.400 -15.269 15.743 1.00 96.69 88 GLN A O 1
ATOM 700 N N . LEU A 1 89 ? -5.596 -14.723 15.815 1.00 95.56 89 LEU A N 1
ATOM 701 C CA . LEU A 1 89 ? -5.721 -14.349 14.409 1.00 95.56 89 LEU A CA 1
ATOM 702 C C . LEU A 1 89 ? -4.820 -13.162 14.076 1.00 95.56 89 LEU A C 1
ATOM 704 O O . LEU A 1 89 ? -4.033 -13.264 13.142 1.00 95.56 89 LEU A O 1
ATOM 708 N N . ILE A 1 90 ? -4.893 -12.067 14.843 1.00 94.81 90 ILE A N 1
ATOM 709 C CA . ILE A 1 90 ? -4.164 -10.823 14.529 1.00 94.81 90 ILE A CA 1
ATOM 710 C C . ILE A 1 90 ? -2.635 -11.004 14.516 1.00 94.81 90 ILE A C 1
ATOM 712 O O . ILE A 1 90 ? -1.942 -10.261 13.826 1.00 94.81 90 ILE A O 1
ATOM 716 N N . HIS A 1 91 ? -2.115 -12.042 15.181 1.00 94.31 91 HIS A N 1
ATOM 717 C CA . HIS A 1 91 ? -0.703 -12.442 15.132 1.00 94.31 91 HIS A CA 1
ATOM 718 C C . HIS A 1 91 ? -0.309 -13.306 13.918 1.00 94.31 91 HIS A C 1
ATOM 720 O O . HIS A 1 91 ? 0.879 -13.440 13.632 1.00 94.31 91 HIS A O 1
ATOM 726 N N . ARG A 1 92 ? -1.264 -13.931 13.217 1.00 95.25 92 ARG A N 1
ATOM 727 C CA . ARG A 1 92 ? -1.007 -14.984 12.210 1.00 95.25 92 ARG A CA 1
ATOM 728 C C . ARG A 1 92 ? -1.360 -14.601 10.771 1.00 95.25 92 ARG A C 1
ATOM 730 O O . ARG A 1 92 ? -1.243 -15.438 9.882 1.00 95.25 92 ARG A O 1
ATOM 737 N N . VAL A 1 93 ? -1.746 -13.351 10.523 1.00 91.94 93 VAL A N 1
ATOM 738 C CA . VAL A 1 93 ? -2.050 -12.831 9.176 1.00 91.94 93 VAL A CA 1
ATOM 739 C C . VAL A 1 93 ? -1.055 -11.741 8.758 1.00 91.94 93 VAL A C 1
ATOM 741 O O . VAL A 1 93 ? -1.374 -10.551 8.799 1.00 91.94 93 VAL A O 1
ATOM 744 N N . PRO A 1 94 ? 0.184 -12.115 8.380 1.00 87.94 94 PRO A N 1
ATOM 745 C CA . PRO A 1 94 ? 1.170 -11.149 7.917 1.00 87.94 94 PRO A CA 1
ATOM 746 C C . PRO A 1 94 ? 0.758 -10.538 6.572 1.00 87.94 94 PRO A C 1
ATOM 748 O O . PRO A 1 94 ? 0.205 -11.210 5.702 1.00 87.94 94 PRO A O 1
ATOM 751 N N . MET A 1 95 ? 1.093 -9.263 6.377 1.00 88.31 95 MET A N 1
ATOM 752 C CA . MET A 1 95 ? 0.901 -8.588 5.094 1.00 88.31 95 MET A CA 1
ATOM 753 C C . MET A 1 95 ? 1.940 -9.047 4.065 1.00 88.31 95 MET A C 1
ATOM 755 O O . MET A 1 95 ? 3.093 -9.347 4.396 1.00 88.31 95 MET A O 1
ATOM 759 N N . GLY A 1 96 ? 1.538 -9.051 2.793 1.00 88.25 96 GLY A N 1
ATOM 760 C CA . GLY A 1 96 ? 2.460 -9.223 1.673 1.00 88.25 96 GLY A CA 1
ATOM 761 C C . GLY A 1 96 ? 3.522 -8.119 1.619 1.00 88.25 96 GLY A C 1
ATOM 762 O O . GLY A 1 96 ? 3.385 -7.066 2.238 1.00 88.25 96 GLY A O 1
ATOM 763 N N . SER A 1 97 ? 4.596 -8.370 0.872 1.00 89.06 97 SER A N 1
ATOM 764 C CA . SER A 1 97 ? 5.666 -7.394 0.634 1.00 89.06 97 SER A CA 1
ATOM 765 C C . SER A 1 97 ? 5.675 -7.022 -0.843 1.00 89.06 97 SER A C 1
ATOM 767 O O . SER A 1 97 ? 5.834 -7.902 -1.693 1.00 89.06 97 SER A O 1
ATOM 769 N N . VAL A 1 98 ? 5.493 -5.738 -1.145 1.00 90.00 98 VAL A N 1
ATOM 770 C CA . VAL A 1 98 ? 5.501 -5.230 -2.519 1.00 90.00 98 VAL A CA 1
ATOM 771 C C . VAL A 1 98 ? 6.154 -3.857 -2.593 1.00 90.00 98 VAL A C 1
ATOM 773 O O . VAL A 1 98 ? 5.932 -2.996 -1.740 1.00 90.00 98 VAL A O 1
ATOM 776 N N . ILE A 1 99 ? 6.931 -3.653 -3.654 1.00 89.56 99 ILE A N 1
ATOM 777 C CA . ILE A 1 99 ? 7.369 -2.333 -4.092 1.00 89.56 99 ILE A CA 1
ATOM 778 C C . ILE A 1 99 ? 6.691 -2.040 -5.424 1.00 89.56 99 ILE A C 1
ATOM 780 O O . ILE A 1 99 ? 6.895 -2.768 -6.398 1.00 89.56 99 ILE A O 1
ATOM 784 N N . LYS A 1 100 ? 5.887 -0.979 -5.466 1.00 89.62 100 LYS A N 1
ATOM 785 C CA . LYS A 1 100 ? 5.348 -0.435 -6.711 1.00 89.62 100 LYS A CA 1
ATOM 786 C C . LYS A 1 100 ? 6.339 0.581 -7.262 1.00 89.62 100 LYS A C 1
ATOM 788 O O . LYS A 1 100 ? 6.680 1.533 -6.563 1.00 89.62 100 LYS A O 1
ATOM 793 N N . CYS A 1 101 ? 6.775 0.378 -8.497 1.00 90.81 101 CYS A N 1
ATOM 794 C CA . CYS A 1 101 ? 7.709 1.249 -9.198 1.00 90.81 101 CYS A CA 1
ATOM 795 C C . CYS A 1 101 ? 7.020 1.843 -10.425 1.00 90.81 101 CYS A C 1
ATOM 797 O O . CYS A 1 101 ? 6.408 1.106 -11.191 1.00 90.81 101 CYS A O 1
ATOM 799 N N . ILE A 1 102 ? 7.138 3.152 -10.633 1.00 92.19 102 ILE A N 1
ATOM 800 C CA . ILE A 1 102 ? 6.656 3.822 -11.849 1.00 92.19 102 ILE A CA 1
ATOM 801 C C . ILE A 1 102 ? 7.842 4.511 -12.510 1.00 92.19 102 ILE A C 1
ATOM 803 O O . ILE A 1 102 ? 8.501 5.335 -11.875 1.00 92.19 102 ILE A O 1
ATOM 807 N N . VAL A 1 103 ? 8.122 4.155 -13.762 1.00 92.88 103 VAL A N 1
ATOM 808 C CA . VAL A 1 103 ? 9.231 4.703 -14.547 1.00 92.88 103 VAL A CA 1
ATOM 809 C C . VAL A 1 103 ? 8.675 5.569 -15.663 1.00 92.88 103 VAL A C 1
ATOM 811 O O . VAL A 1 103 ? 7.895 5.086 -16.478 1.00 92.88 103 VAL A O 1
ATOM 814 N N . TYR A 1 104 ? 9.083 6.837 -15.687 1.00 93.31 104 TYR A N 1
ATOM 815 C CA . TYR A 1 104 ? 8.612 7.830 -16.648 1.00 93.31 104 TYR A CA 1
ATOM 816 C C . TYR A 1 104 ? 9.581 7.991 -17.815 1.00 93.31 104 TYR A C 1
ATOM 818 O O . TYR A 1 104 ? 10.801 8.051 -17.623 1.00 93.31 104 TYR A O 1
ATOM 826 N N . TYR A 1 105 ? 9.019 8.143 -19.007 1.00 93.50 105 TYR A N 1
ATOM 827 C CA . TYR A 1 105 ? 9.743 8.307 -20.260 1.00 93.50 105 TYR A CA 1
ATOM 828 C C . TYR A 1 105 ? 9.244 9.534 -21.016 1.00 93.50 105 TYR A C 1
ATOM 830 O O . TYR A 1 105 ? 8.136 10.012 -20.786 1.00 93.50 105 TYR A O 1
ATOM 838 N N . ARG A 1 106 ? 10.066 10.041 -21.937 1.00 91.56 106 ARG A N 1
ATOM 839 C CA . ARG A 1 106 ? 9.704 11.184 -22.784 1.00 91.56 106 ARG A CA 1
ATOM 840 C C . ARG A 1 106 ? 8.615 10.811 -23.781 1.00 91.56 106 ARG A C 1
ATOM 842 O O . ARG A 1 106 ? 7.767 11.633 -24.103 1.00 91.56 106 ARG A O 1
ATOM 849 N N . GLU A 1 107 ? 8.659 9.578 -24.277 1.00 91.62 107 GLU A N 1
ATOM 850 C CA . GLU A 1 107 ? 7.775 9.079 -25.323 1.00 91.62 107 GLU A CA 1
ATOM 851 C C . GLU A 1 107 ? 7.328 7.642 -25.032 1.00 91.62 107 GLU A C 1
ATOM 853 O O . GLU A 1 107 ? 8.014 6.882 -24.347 1.00 91.62 107 GLU A O 1
ATOM 858 N N . ASN A 1 108 ? 6.185 7.254 -25.602 1.00 92.38 108 ASN A N 1
ATOM 859 C CA . ASN A 1 108 ? 5.654 5.888 -25.563 1.00 92.38 108 ASN A CA 1
ATOM 860 C C . ASN A 1 108 ? 6.402 4.966 -26.541 1.00 92.38 108 ASN A C 1
ATOM 862 O O . ASN A 1 108 ? 5.812 4.424 -27.480 1.00 92.38 108 ASN A O 1
ATOM 866 N N . PHE A 1 109 ? 7.714 4.816 -26.371 1.00 94.81 109 PHE A N 1
ATOM 867 C CA . PHE A 1 109 ? 8.562 4.113 -27.337 1.00 94.81 109 PHE A CA 1
ATOM 868 C C . PHE A 1 109 ? 8.171 2.639 -27.520 1.00 94.81 109 PHE A C 1
ATOM 870 O O . PHE A 1 109 ? 8.236 2.114 -28.629 1.00 94.81 109 PHE A O 1
ATOM 877 N N . TRP A 1 110 ? 7.677 1.979 -26.466 1.00 96.00 110 TRP A N 1
ATOM 878 C CA . TRP A 1 110 ? 7.187 0.598 -26.541 1.00 96.00 110 TRP A CA 1
ATOM 879 C C . TRP A 1 110 ? 5.994 0.457 -27.493 1.00 96.00 110 TRP A C 1
ATOM 881 O O . TRP A 1 110 ? 5.942 -0.506 -28.258 1.00 96.00 110 TRP A O 1
ATOM 891 N N . ARG A 1 111 ? 5.091 1.447 -27.537 1.00 94.44 111 ARG A N 1
ATOM 892 C CA . ARG A 1 111 ? 3.936 1.436 -28.451 1.00 94.44 111 ARG A CA 1
ATOM 893 C C . ARG A 1 111 ? 4.356 1.541 -29.912 1.00 94.44 111 ARG A C 1
ATOM 895 O O . ARG A 1 111 ? 3.778 0.863 -30.754 1.00 94.44 111 ARG A O 1
ATOM 902 N N . LYS A 1 112 ? 5.403 2.319 -30.219 1.00 93.00 112 LYS A N 1
ATOM 903 C CA . LYS A 1 112 ? 5.964 2.409 -31.583 1.00 93.00 112 LYS A CA 1
ATOM 904 C C . LYS A 1 112 ? 6.509 1.066 -32.081 1.00 93.00 112 LYS A C 1
ATOM 906 O O . LYS A 1 112 ? 6.566 0.841 -33.284 1.00 93.00 112 LYS A O 1
ATOM 911 N N . LYS A 1 113 ? 6.876 0.171 -31.159 1.00 93.56 113 LYS A N 1
ATOM 912 C CA . LYS A 1 113 ? 7.347 -1.194 -31.440 1.00 93.56 113 LYS A CA 1
ATOM 913 C C . LYS A 1 113 ? 6.221 -2.237 -31.419 1.00 93.56 113 LYS A C 1
ATOM 915 O O . LYS A 1 113 ? 6.505 -3.425 -31.500 1.00 93.56 113 LYS A O 1
ATOM 920 N N . GLY A 1 114 ? 4.961 -1.811 -31.299 1.00 95.00 114 GLY A N 1
ATOM 921 C CA . GLY A 1 114 ? 3.798 -2.700 -31.253 1.00 95.00 114 GLY A CA 1
ATOM 922 C C . GLY A 1 114 ? 3.504 -3.304 -29.876 1.00 95.00 114 G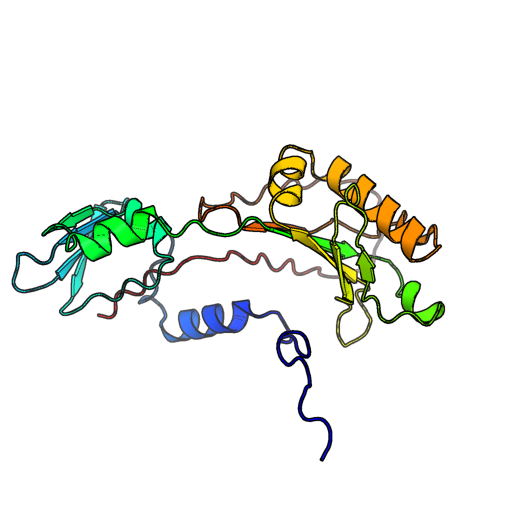LY A C 1
ATOM 923 O O . GLY A 1 114 ? 2.655 -4.186 -29.780 1.00 95.00 114 GLY A O 1
ATOM 924 N N . TYR A 1 115 ? 4.161 -2.844 -28.805 1.00 96.25 115 TYR A N 1
ATOM 925 C CA . TYR A 1 115 ? 3.926 -3.344 -27.448 1.00 96.25 115 TYR A CA 1
ATOM 926 C C . TYR A 1 115 ? 2.923 -2.484 -26.673 1.00 96.25 115 TYR A C 1
ATOM 928 O O . TYR A 1 115 ? 2.958 -1.255 -26.722 1.00 96.25 115 TYR A O 1
ATOM 936 N N . CYS A 1 116 ? 2.077 -3.131 -25.870 1.00 92.88 116 CYS A N 1
ATOM 937 C CA . CYS A 1 116 ? 1.098 -2.458 -25.011 1.00 92.88 116 CYS A CA 1
ATOM 938 C C . CYS A 1 116 ? 1.651 -2.025 -23.641 1.00 92.88 116 CYS A C 1
ATOM 940 O O . CYS A 1 116 ? 0.909 -1.438 -22.866 1.00 92.88 116 CYS A O 1
ATOM 942 N N . GLY A 1 117 ? 2.919 -2.321 -23.325 1.00 92.50 117 GLY A N 1
ATOM 943 C CA . GLY A 1 117 ? 3.562 -2.004 -22.036 1.00 92.50 117 GLY A CA 1
ATOM 944 C C . GLY A 1 117 ? 3.372 -3.060 -20.935 1.00 92.50 117 GLY A C 1
ATOM 945 O O . GLY A 1 117 ? 4.015 -2.977 -19.884 1.00 92.50 117 GLY A O 1
ATOM 946 N N . THR A 1 118 ? 2.553 -4.086 -21.184 1.00 95.50 118 THR A N 1
ATOM 947 C CA . THR A 1 118 ? 2.461 -5.270 -20.322 1.00 95.50 118 THR A CA 1
ATOM 948 C C . THR A 1 118 ? 3.612 -6.224 -20.605 1.00 95.50 118 THR A C 1
ATOM 950 O O . THR A 1 118 ? 3.785 -6.678 -21.734 1.00 95.50 118 THR A O 1
ATOM 953 N N . MET A 1 119 ? 4.387 -6.548 -19.574 1.00 94.75 119 MET A N 1
ATOM 954 C CA . MET A 1 119 ? 5.469 -7.527 -19.636 1.00 94.75 119 MET A CA 1
ATOM 955 C C . MET A 1 119 ? 5.298 -8.513 -18.488 1.00 94.75 119 MET A C 1
ATOM 957 O O . MET A 1 119 ? 5.142 -8.099 -17.338 1.00 94.75 119 MET A O 1
ATOM 961 N N . VAL A 1 120 ? 5.350 -9.806 -18.802 1.00 94.56 120 VAL A N 1
ATOM 962 C CA . VAL A 1 120 ? 5.458 -10.891 -17.821 1.00 94.56 120 VAL A CA 1
ATOM 963 C C . VAL A 1 120 ? 6.896 -11.385 -17.871 1.00 94.56 120 VAL A C 1
ATOM 965 O O . VAL A 1 120 ? 7.366 -11.833 -18.914 1.00 94.56 120 VAL A O 1
ATOM 968 N N . ILE A 1 121 ? 7.617 -11.225 -16.765 1.00 94.44 121 ILE A N 1
ATOM 969 C CA . ILE A 1 121 ? 9.056 -11.471 -16.680 1.00 94.44 121 ILE A CA 1
ATOM 970 C C . ILE A 1 121 ? 9.282 -12.573 -15.644 1.00 94.44 121 ILE A C 1
ATOM 972 O O . ILE A 1 121 ? 9.219 -12.337 -14.438 1.00 94.44 121 ILE A O 1
ATOM 976 N N . GLU A 1 122 ? 9.548 -13.786 -16.124 1.00 91.25 122 GLU A N 1
ATOM 977 C CA . GLU A 1 122 ? 9.702 -14.982 -15.279 1.00 91.25 122 GLU A CA 1
ATOM 978 C C . GLU A 1 122 ? 11.147 -15.228 -14.811 1.00 91.25 122 GLU A C 1
ATOM 980 O O . GLU A 1 122 ? 11.430 -16.185 -14.097 1.00 91.25 122 GLU A O 1
ATOM 985 N N . GLU A 1 123 ? 12.080 -14.348 -15.171 1.00 91.31 123 GLU A N 1
ATOM 986 C CA . GLU A 1 123 ? 13.476 -14.449 -14.751 1.00 91.31 123 GLU A CA 1
ATOM 987 C C . GLU A 1 123 ? 13.621 -14.229 -13.234 1.00 91.31 123 GLU A C 1
ATOM 989 O O . GLU A 1 123 ? 13.187 -13.211 -12.684 1.00 91.31 123 GLU A O 1
ATOM 994 N N . GLU A 1 124 ? 14.268 -15.169 -12.539 1.00 86.25 124 GLU A N 1
ATOM 995 C CA . GLU A 1 124 ? 14.432 -15.118 -11.077 1.00 86.25 124 GLU A CA 1
ATOM 996 C C . GLU A 1 124 ? 15.217 -13.875 -10.627 1.00 86.25 124 GLU A C 1
ATOM 998 O O . GLU A 1 124 ? 14.825 -13.210 -9.668 1.00 86.25 124 GLU A O 1
ATOM 1003 N N . GLU A 1 125 ? 16.260 -13.491 -11.366 1.00 87.44 125 GLU A N 1
ATOM 1004 C CA . GLU A 1 125 ? 17.105 -12.333 -11.038 1.00 87.44 125 GLU A CA 1
ATOM 1005 C C . GLU A 1 125 ? 16.499 -10.984 -11.461 1.00 87.44 125 GLU A C 1
ATOM 1007 O O . GLU A 1 125 ? 16.937 -9.925 -10.998 1.00 87.44 125 GLU A O 1
ATOM 1012 N N . ALA A 1 126 ? 15.454 -10.986 -12.295 1.00 92.12 126 ALA A N 1
ATOM 1013 C CA . ALA A 1 126 ? 14.794 -9.752 -12.698 1.00 92.12 126 ALA A CA 1
ATOM 1014 C C . ALA A 1 126 ? 14.060 -9.111 -11.504 1.00 92.12 126 ALA A C 1
ATOM 1016 O O . ALA A 1 126 ? 13.290 -9.792 -10.817 1.00 92.12 126 ALA A O 1
ATOM 1017 N N . PRO A 1 127 ? 14.219 -7.796 -11.256 1.00 91.00 127 PRO A N 1
ATOM 1018 C CA . PRO A 1 127 ? 13.585 -7.137 -10.115 1.00 91.00 127 PRO A CA 1
ATOM 1019 C C . PRO A 1 127 ? 12.055 -7.085 -10.237 1.00 91.00 127 PRO A C 1
ATOM 1021 O O . PRO A 1 127 ? 11.355 -7.154 -9.228 1.00 91.00 127 PRO A O 1
ATOM 1024 N N . ILE A 1 128 ? 11.536 -6.976 -11.460 1.00 93.12 128 ILE A N 1
ATOM 1025 C CA . ILE A 1 128 ? 10.112 -6.829 -11.770 1.00 93.12 128 ILE A CA 1
ATOM 1026 C C . ILE A 1 128 ? 9.620 -8.106 -12.442 1.00 93.12 128 ILE A C 1
ATOM 1028 O O . ILE A 1 128 ? 10.287 -8.599 -13.344 1.00 93.12 128 ILE A O 1
ATOM 1032 N N . GLY A 1 129 ? 8.466 -8.620 -12.005 1.00 90.44 129 GLY A N 1
ATOM 1033 C CA . GLY A 1 129 ? 7.822 -9.789 -12.623 1.00 90.44 129 GLY A CA 1
ATOM 1034 C C . GLY A 1 129 ? 6.628 -9.451 -13.520 1.00 90.44 129 GLY A C 1
ATOM 1035 O O . GLY A 1 129 ? 6.305 -10.206 -14.429 1.00 90.44 129 GLY A O 1
ATOM 1036 N N . LEU A 1 130 ? 5.978 -8.312 -13.273 1.00 93.00 130 LEU A N 1
ATOM 1037 C CA . LEU A 1 130 ? 4.821 -7.852 -14.037 1.00 93.00 130 LEU A CA 1
ATOM 1038 C C . LEU A 1 130 ? 4.878 -6.337 -14.206 1.00 93.00 130 LEU A C 1
ATOM 1040 O O . LEU A 1 130 ? 5.109 -5.621 -13.223 1.00 93.00 130 LEU A O 1
ATOM 1044 N N . THR A 1 131 ? 4.609 -5.867 -15.423 1.00 95.50 131 THR A N 1
ATOM 1045 C CA . THR A 1 131 ? 4.404 -4.446 -15.725 1.00 95.50 131 THR A CA 1
ATOM 1046 C C . THR A 1 131 ? 3.075 -4.168 -16.398 1.00 95.50 131 THR A C 1
ATOM 1048 O O . THR A 1 131 ? 2.464 -5.065 -16.969 1.00 95.50 131 THR A O 1
ATOM 1051 N N . LEU A 1 132 ? 2.664 -2.902 -16.355 1.00 94.44 132 LEU A N 1
ATOM 1052 C CA . LEU A 1 132 ? 1.565 -2.338 -17.127 1.00 94.44 132 LEU A CA 1
ATOM 1053 C C . LEU A 1 132 ? 1.952 -0.936 -17.605 1.00 94.44 132 LEU A C 1
ATOM 1055 O O . LEU A 1 132 ? 2.730 -0.233 -16.952 1.00 94.44 132 LEU A O 1
ATOM 1059 N N . ASP A 1 133 ? 1.348 -0.510 -18.706 1.00 94.12 133 ASP A N 1
ATOM 1060 C CA . ASP A 1 133 ? 1.389 0.879 -19.152 1.00 94.12 133 ASP A CA 1
ATOM 1061 C C . ASP A 1 133 ? 0.623 1.771 -18.149 1.00 94.12 133 ASP A C 1
ATOM 1063 O O . ASP A 1 133 ? -0.518 1.495 -17.771 1.00 94.12 133 ASP A O 1
ATOM 1067 N N . ASP A 1 134 ? 1.285 2.820 -17.660 1.00 92.88 134 ASP A N 1
ATOM 1068 C CA . ASP A 1 134 ? 0.731 3.836 -16.754 1.00 92.88 134 ASP A CA 1
ATOM 1069 C C . ASP A 1 134 ? 0.733 5.228 -17.400 1.00 92.88 134 ASP A C 1
ATOM 1071 O O . ASP A 1 134 ? 0.805 6.268 -16.735 1.00 92.88 134 ASP A O 1
ATOM 1075 N N . THR A 1 135 ? 0.674 5.250 -18.727 1.00 91.81 135 THR A N 1
ATOM 1076 C CA . THR A 1 135 ? 0.556 6.484 -19.485 1.00 91.81 135 THR A CA 1
ATOM 1077 C C . THR A 1 135 ? -0.777 7.139 -19.189 1.00 91.81 135 THR A C 1
ATOM 1079 O O . THR A 1 135 ? -1.823 6.484 -19.139 1.00 91.81 135 THR A O 1
ATOM 1082 N N . LYS A 1 136 ? -0.748 8.456 -18.984 1.00 88.81 136 LYS A N 1
ATOM 1083 C CA . LYS A 1 136 ? -1.977 9.225 -18.780 1.00 88.81 136 LYS A CA 1
ATOM 1084 C C . LYS A 1 136 ? -2.915 9.072 -19.994 1.00 88.81 136 LYS A C 1
ATOM 1086 O O . LYS A 1 136 ? -2.432 8.891 -21.110 1.00 88.81 136 LYS A O 1
ATOM 1091 N N . PRO A 1 137 ? -4.246 9.130 -19.806 1.00 85.25 137 PRO A N 1
ATOM 1092 C CA . PRO A 1 137 ? -5.210 8.895 -20.889 1.00 85.25 137 PRO A CA 1
ATOM 1093 C C . PRO A 1 137 ? -5.084 9.855 -22.078 1.00 85.25 137 PRO A C 1
ATOM 1095 O O . PRO A 1 137 ? -5.441 9.497 -23.193 1.00 85.25 137 PRO A O 1
ATOM 1098 N N . ASP A 1 138 ? -4.561 11.057 -21.840 1.00 86.94 138 ASP A N 1
ATOM 1099 C CA . ASP A 1 138 ? -4.255 12.081 -22.847 1.00 86.94 138 ASP A CA 1
ATOM 1100 C C . ASP A 1 138 ? -2.924 11.834 -23.590 1.00 86.94 138 ASP A C 1
ATOM 1102 O O . ASP A 1 138 ? -2.586 12.557 -24.523 1.00 86.94 138 ASP A O 1
ATOM 1106 N N . GLY A 1 139 ? -2.152 10.821 -23.182 1.00 84.25 139 GLY A N 1
ATOM 1107 C CA . GLY A 1 139 ? -0.866 10.448 -23.765 1.00 84.25 139 GLY A CA 1
ATOM 1108 C C . GLY A 1 139 ? 0.333 11.278 -23.295 1.00 84.25 139 GLY A C 1
ATOM 1109 O O . GLY A 1 139 ? 1.452 10.979 -23.710 1.00 84.25 139 GLY A O 1
ATOM 1110 N N . THR A 1 140 ? 0.139 12.285 -22.433 1.00 85.06 140 THR A N 1
ATOM 1111 C CA . THR A 1 140 ? 1.145 13.335 -22.158 1.00 85.06 140 THR A CA 1
ATOM 1112 C C . THR A 1 140 ? 2.233 12.930 -21.163 1.00 85.06 140 THR A C 1
ATOM 1114 O O . THR A 1 140 ? 3.262 13.596 -21.069 1.00 85.06 140 THR A O 1
ATOM 1117 N N . VAL A 1 141 ? 2.047 11.817 -20.445 1.00 89.69 141 VAL A N 1
ATOM 1118 C CA . VAL A 1 141 ? 3.005 11.312 -19.447 1.00 89.69 141 VAL A CA 1
ATOM 1119 C C . VAL A 1 141 ? 3.234 9.814 -19.654 1.00 89.69 141 VAL A C 1
ATOM 1121 O O . VAL A 1 141 ? 2.562 9.017 -19.000 1.00 89.69 141 VAL A O 1
ATOM 1124 N N . PRO A 1 142 ? 4.139 9.415 -20.565 1.00 93.12 142 PRO A N 1
ATOM 1125 C CA . PRO A 1 142 ? 4.496 8.018 -20.800 1.00 93.12 142 PRO A CA 1
ATOM 1126 C C . PRO A 1 142 ? 5.115 7.379 -19.560 1.00 93.12 142 PRO A C 1
ATOM 1128 O O . PRO A 1 142 ? 6.111 7.878 -19.024 1.00 93.12 142 PRO A O 1
ATOM 1131 N N . ALA A 1 143 ? 4.558 6.258 -19.109 1.00 93.62 143 ALA A N 1
ATOM 1132 C CA . ALA A 1 143 ? 5.105 5.545 -17.964 1.00 93.62 143 ALA A CA 1
ATOM 1133 C C . ALA A 1 143 ? 4.888 4.035 -18.039 1.00 93.62 143 ALA A C 1
ATOM 1135 O O . ALA A 1 143 ? 3.863 3.562 -18.522 1.00 93.62 143 ALA A O 1
ATOM 1136 N N . ILE A 1 144 ? 5.840 3.284 -17.485 1.00 94.69 144 ILE A N 1
ATOM 1137 C CA . ILE A 1 144 ? 5.700 1.851 -17.220 1.00 94.69 144 ILE A CA 1
ATOM 1138 C C . ILE A 1 144 ? 5.680 1.656 -15.708 1.00 94.69 144 ILE A C 1
ATOM 1140 O O . ILE A 1 144 ? 6.630 2.007 -15.000 1.00 94.69 144 ILE A O 1
ATOM 1144 N N . MET A 1 145 ? 4.595 1.073 -15.214 1.00 94.25 145 MET A N 1
ATOM 1145 C CA . MET A 1 145 ? 4.454 0.669 -13.823 1.00 94.25 145 MET A CA 1
ATOM 1146 C C . MET A 1 145 ? 4.813 -0.805 -13.683 1.00 94.25 145 MET A C 1
ATOM 1148 O O . MET A 1 145 ? 4.420 -1.618 -14.511 1.00 94.25 145 MET A O 1
ATOM 1152 N N . GLY A 1 146 ? 5.558 -1.155 -12.639 1.00 93.12 146 GLY A N 1
ATOM 1153 C CA . GLY A 1 146 ? 5.944 -2.528 -12.349 1.00 93.12 146 GLY A CA 1
ATOM 1154 C C . GLY A 1 146 ? 5.924 -2.845 -10.860 1.00 93.12 146 GLY A C 1
ATOM 1155 O O . GLY A 1 146 ? 6.036 -1.955 -10.010 1.00 93.12 146 GLY A O 1
ATOM 1156 N N . PHE A 1 147 ? 5.814 -4.135 -10.549 1.00 91.81 147 PHE A N 1
ATOM 1157 C CA . PHE A 1 147 ? 5.813 -4.634 -9.176 1.00 91.81 147 PHE A CA 1
ATOM 1158 C C . PHE A 1 147 ? 7.039 -5.497 -8.870 1.00 91.81 147 PHE A C 1
ATOM 1160 O O . PHE A 1 147 ? 7.292 -6.506 -9.533 1.00 91.81 147 PHE A O 1
ATOM 1167 N N . ILE A 1 148 ? 7.756 -5.138 -7.802 1.00 91.50 148 ILE A N 1
ATOM 1168 C CA . ILE A 1 148 ? 8.725 -6.015 -7.139 1.00 91.50 148 ILE A CA 1
ATOM 1169 C C . ILE A 1 148 ? 7.965 -6.764 -6.043 1.00 91.50 148 ILE A C 1
ATOM 1171 O O . ILE A 1 148 ? 7.527 -6.159 -5.063 1.00 91.50 148 ILE A O 1
ATOM 1175 N N . LEU A 1 149 ? 7.794 -8.076 -6.200 1.00 91.25 149 LEU A N 1
ATOM 1176 C CA . LEU A 1 149 ? 6.892 -8.875 -5.368 1.00 91.25 149 LEU A CA 1
ATOM 1177 C C . LEU A 1 149 ? 7.636 -9.770 -4.365 1.00 91.25 149 LEU A C 1
ATOM 1179 O O . LEU A 1 149 ? 8.734 -10.268 -4.620 1.00 91.25 149 LEU A O 1
ATOM 1183 N N . ALA A 1 150 ? 7.000 -10.011 -3.219 1.00 90.88 150 ALA A N 1
ATOM 1184 C CA . ALA A 1 150 ? 7.327 -11.064 -2.260 1.00 90.88 150 ALA A CA 1
ATOM 1185 C C . ALA A 1 150 ? 8.820 -11.126 -1.866 1.00 90.88 150 ALA A C 1
ATOM 1187 O O . ALA A 1 150 ? 9.352 -10.196 -1.258 1.00 90.88 150 ALA A O 1
ATOM 1188 N N . ARG A 1 151 ? 9.510 -12.235 -2.174 1.00 90.69 151 ARG A N 1
ATOM 1189 C CA . ARG A 1 151 ? 10.923 -12.443 -1.812 1.00 90.69 151 ARG A CA 1
ATOM 1190 C C . ARG A 1 151 ? 11.841 -11.417 -2.479 1.00 90.69 151 ARG A C 1
ATOM 1192 O O . ARG A 1 151 ? 12.764 -10.935 -1.826 1.00 90.69 151 ARG A O 1
ATOM 1199 N N . LYS A 1 152 ? 11.553 -11.030 -3.727 1.00 91.50 152 LYS A N 1
ATOM 1200 C CA . LYS A 1 152 ? 12.311 -10.001 -4.455 1.00 91.50 152 LYS A CA 1
ATOM 1201 C C . LYS A 1 152 ? 12.191 -8.644 -3.761 1.00 91.50 152 LYS A C 1
ATOM 1203 O O . LYS A 1 152 ? 13.193 -7.959 -3.596 1.00 91.50 152 LYS A O 1
ATOM 1208 N N . CYS A 1 153 ? 11.005 -8.306 -3.244 1.00 90.69 153 CYS A N 1
ATOM 1209 C CA . CYS A 1 153 ? 10.797 -7.078 -2.468 1.00 90.69 153 CYS A CA 1
ATOM 1210 C C . CYS A 1 153 ? 11.715 -7.040 -1.242 1.00 90.69 153 CYS A C 1
ATOM 1212 O O . CYS A 1 153 ? 12.400 -6.048 -1.027 1.00 90.69 153 CYS A O 1
ATOM 1214 N N . ARG A 1 154 ? 11.772 -8.126 -0.462 1.00 88.62 154 ARG A N 1
ATOM 1215 C CA . ARG A 1 154 ? 12.607 -8.198 0.752 1.00 88.62 154 ARG A CA 1
ATOM 1216 C C . ARG A 1 154 ? 14.106 -8.164 0.451 1.00 88.62 154 ARG A C 1
ATOM 1218 O O . ARG A 1 154 ? 14.862 -7.597 1.224 1.00 88.62 154 ARG A O 1
ATOM 1225 N N . LYS A 1 155 ? 14.536 -8.746 -0.673 1.00 89.81 155 LYS A N 1
ATOM 1226 C CA . LYS A 1 155 ? 15.935 -8.677 -1.124 1.00 89.81 155 LYS A CA 1
ATOM 1227 C C . LYS A 1 155 ? 16.317 -7.266 -1.592 1.00 89.81 155 LYS A C 1
ATOM 1229 O O . LYS A 1 155 ? 17.413 -6.803 -1.311 1.00 89.81 155 LYS A O 1
ATOM 1234 N N . LEU A 1 156 ? 15.421 -6.586 -2.311 1.00 88.88 156 LEU A N 1
ATOM 1235 C CA . LEU A 1 156 ? 15.718 -5.321 -2.995 1.00 88.88 156 LEU A CA 1
ATOM 1236 C C . LEU A 1 156 ? 15.315 -4.068 -2.199 1.00 88.88 156 LEU A C 1
ATOM 1238 O O . LEU A 1 156 ? 15.660 -2.955 -2.606 1.00 88.88 156 LEU A O 1
ATOM 1242 N N . CY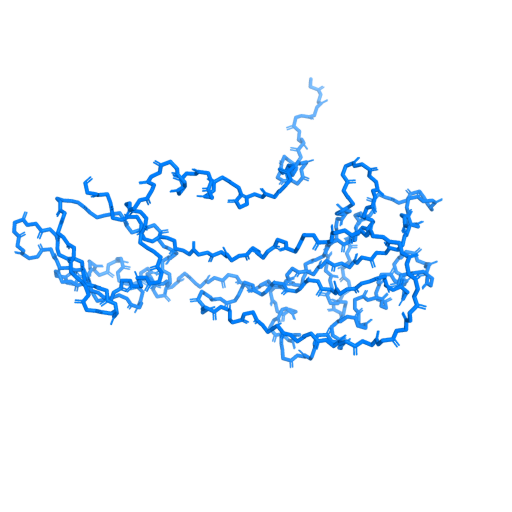S A 1 157 ? 14.599 -4.205 -1.077 1.00 86.94 157 CYS A N 1
ATOM 1243 C CA . CYS A 1 157 ? 14.203 -3.063 -0.249 1.00 86.94 157 CYS A CA 1
ATOM 1244 C C . CYS A 1 157 ? 15.396 -2.375 0.425 1.00 86.94 157 CYS A C 1
ATOM 1246 O O . CYS A 1 157 ? 15.340 -1.167 0.624 1.00 86.94 157 CYS A O 1
ATOM 1248 N N . GLY A 1 158 ? 16.472 -3.114 0.719 1.00 86.31 158 GLY A N 1
ATOM 1249 C CA . GLY A 1 158 ? 17.701 -2.561 1.301 1.00 86.31 158 GLY A CA 1
ATOM 1250 C C . GLY A 1 158 ? 18.581 -1.786 0.315 1.00 86.31 158 GLY A C 1
ATOM 1251 O O . GLY A 1 158 ? 19.500 -1.101 0.744 1.00 86.31 158 GLY A O 1
ATOM 1252 N N . LEU A 1 159 ? 18.310 -1.879 -0.991 1.00 89.88 159 LEU A N 1
ATOM 1253 C CA . LEU A 1 159 ? 19.044 -1.110 -1.995 1.00 89.88 159 LEU A CA 1
ATOM 1254 C C . LEU A 1 159 ? 18.650 0.371 -1.963 1.00 89.88 159 LEU A C 1
ATOM 1256 O O . LEU A 1 159 ? 17.551 0.743 -1.535 1.00 89.88 159 LEU A O 1
ATOM 1260 N N . THR A 1 160 ? 19.514 1.216 -2.507 1.00 89.38 160 THR A N 1
ATOM 1261 C CA . THR A 1 160 ? 19.169 2.604 -2.818 1.00 89.38 160 THR A CA 1
ATOM 1262 C C . THR A 1 160 ? 18.112 2.670 -3.924 1.00 89.38 160 THR A C 1
ATOM 1264 O O . THR A 1 160 ? 17.844 1.711 -4.663 1.00 89.38 160 THR A O 1
ATOM 1267 N N . LYS A 1 161 ? 17.467 3.830 -4.049 1.00 85.62 161 LYS A N 1
ATOM 1268 C CA . LYS A 1 161 ? 16.481 4.076 -5.104 1.00 85.62 161 LYS A CA 1
ATOM 1269 C C . LYS A 1 161 ? 17.129 4.014 -6.489 1.00 85.62 161 LYS A C 1
ATOM 1271 O O . LYS A 1 161 ? 16.521 3.498 -7.423 1.00 85.62 161 LYS A O 1
ATOM 1276 N N . GLU A 1 162 ? 18.362 4.485 -6.594 1.00 87.94 162 GLU A N 1
ATOM 1277 C CA . GLU A 1 162 ? 19.186 4.577 -7.794 1.00 87.94 162 GLU A CA 1
ATOM 1278 C C . GLU A 1 162 ? 19.622 3.189 -8.270 1.00 87.94 162 GLU A C 1
ATOM 1280 O O . GLU A 1 162 ? 19.535 2.886 -9.459 1.00 87.94 162 GLU A O 1
ATOM 1285 N N . GLU A 1 163 ? 20.002 2.302 -7.349 1.00 91.19 163 GLU A N 1
ATOM 1286 C CA . GLU A 1 163 ? 20.319 0.908 -7.673 1.00 91.19 163 GLU A CA 1
ATOM 1287 C C . GLU A 1 163 ? 19.086 0.144 -8.154 1.00 91.19 163 GLU A C 1
ATOM 1289 O O . GLU A 1 163 ? 19.152 -0.557 -9.167 1.00 91.19 163 GLU A O 1
ATOM 1294 N N . ARG A 1 164 ? 17.937 0.303 -7.475 1.00 90.44 164 ARG A N 1
ATOM 1295 C CA . ARG A 1 164 ? 16.672 -0.280 -7.953 1.00 90.44 164 ARG A CA 1
ATOM 1296 C C . ARG A 1 164 ? 16.313 0.262 -9.330 1.00 90.44 164 ARG A C 1
ATOM 1298 O O . ARG A 1 164 ? 15.979 -0.519 -10.215 1.00 90.44 164 ARG A O 1
ATOM 1305 N N . LYS A 1 165 ? 16.413 1.581 -9.516 1.00 89.75 165 LYS A N 1
ATOM 1306 C CA . LYS A 1 165 ? 16.176 2.262 -10.791 1.00 89.75 165 LYS A CA 1
ATOM 1307 C C . LYS A 1 165 ? 17.011 1.650 -11.905 1.00 89.75 165 LYS A C 1
ATOM 1309 O O . LYS A 1 165 ? 16.449 1.241 -12.914 1.00 89.75 165 LYS A O 1
ATOM 1314 N N . LYS A 1 166 ? 18.326 1.559 -11.700 1.00 92.25 166 LYS A N 1
ATOM 1315 C CA . LYS A 1 166 ? 19.262 1.012 -12.681 1.00 92.25 166 LYS A CA 1
ATOM 1316 C C . LYS A 1 166 ? 18.850 -0.399 -13.106 1.00 92.25 166 LYS A C 1
ATOM 1318 O O . LYS A 1 166 ? 18.632 -0.625 -14.291 1.00 92.25 166 LYS A O 1
ATOM 1323 N N . ARG A 1 167 ? 18.619 -1.298 -12.142 1.00 93.81 167 ARG A N 1
ATOM 1324 C CA . ARG A 1 167 ? 18.209 -2.684 -12.427 1.00 93.81 167 ARG A CA 1
ATOM 1325 C C . ARG A 1 16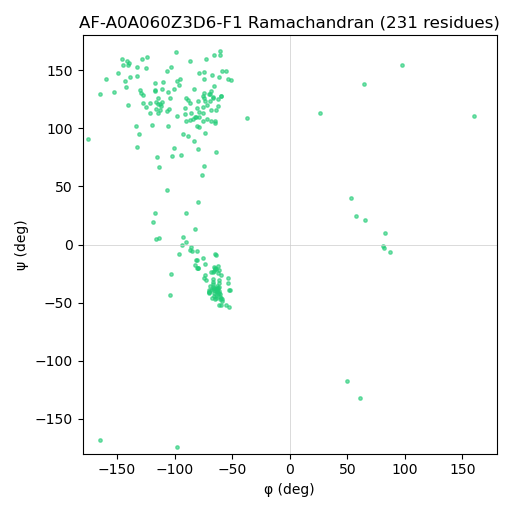7 ? 16.868 -2.775 -13.161 1.00 93.81 167 ARG A C 1
ATOM 1327 O O . ARG A 1 167 ? 16.701 -3.644 -14.009 1.00 93.81 167 ARG A 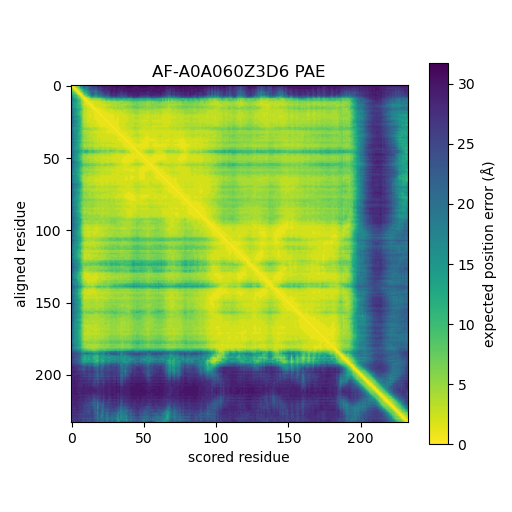O 1
ATOM 1334 N N . ILE A 1 168 ? 15.910 -1.900 -12.840 1.00 94.06 168 ILE A N 1
ATOM 1335 C CA . ILE A 1 168 ? 14.599 -1.843 -13.512 1.00 94.06 168 ILE A CA 1
ATOM 1336 C C . ILE A 1 168 ? 14.750 -1.374 -14.968 1.00 94.06 168 ILE A C 1
ATOM 1338 O O . ILE A 1 168 ? 14.184 -1.976 -15.876 1.00 94.06 168 ILE A O 1
ATOM 1342 N N . CYS A 1 169 ? 15.530 -0.322 -15.210 1.00 94.25 169 CYS A N 1
ATOM 1343 C CA . CYS A 1 169 ? 15.785 0.171 -16.562 1.00 94.25 169 CYS A CA 1
ATOM 1344 C C . CYS A 1 169 ? 16.520 -0.868 -17.422 1.00 94.25 169 CYS A C 1
ATOM 1346 O O . CYS A 1 169 ? 16.174 -1.051 -18.586 1.00 94.25 169 CYS A O 1
ATOM 1348 N N . GLU A 1 170 ? 17.497 -1.574 -16.845 1.00 95.19 170 GLU A N 1
ATOM 1349 C CA . GLU A 1 170 ? 18.242 -2.644 -17.519 1.00 95.19 170 GLU A CA 1
ATOM 1350 C C . GLU A 1 170 ? 17.320 -3.790 -17.955 1.00 95.19 170 GLU A C 1
ATOM 1352 O O . GLU A 1 170 ? 17.369 -4.204 -19.117 1.00 95.19 170 GLU A O 1
ATOM 1357 N N . ILE A 1 171 ? 16.427 -4.262 -17.072 1.00 95.75 171 ILE A N 1
ATOM 1358 C CA . ILE A 1 171 ? 15.470 -5.312 -17.449 1.00 95.75 171 ILE A CA 1
ATOM 1359 C C . ILE A 1 171 ? 14.484 -4.818 -18.514 1.00 95.75 171 ILE A C 1
ATOM 1361 O O . ILE A 1 171 ? 14.230 -5.542 -19.473 1.00 95.75 171 ILE A O 1
ATOM 1365 N N . TYR A 1 172 ? 13.969 -3.589 -18.411 1.00 95.69 172 TYR A N 1
ATOM 1366 C CA . TYR A 1 172 ? 13.049 -3.044 -19.417 1.00 95.69 172 TYR A CA 1
ATOM 1367 C C . TYR A 1 172 ? 13.727 -2.880 -20.778 1.00 95.69 172 TYR A C 1
ATOM 1369 O O . TYR A 1 172 ? 13.128 -3.221 -21.794 1.00 95.69 172 TYR A O 1
ATOM 1377 N N . SER A 1 173 ? 14.983 -2.425 -20.803 1.00 96.12 173 SER A N 1
ATOM 1378 C CA . SER A 1 173 ? 15.775 -2.314 -22.033 1.00 96.12 173 SER A CA 1
ATOM 1379 C C . SER A 1 173 ? 15.932 -3.663 -22.718 1.00 96.12 173 SER A C 1
ATOM 1381 O O . SER A 1 173 ? 15.655 -3.788 -23.911 1.00 96.12 173 SER A O 1
ATOM 1383 N N . ARG A 1 174 ? 16.281 -4.697 -21.945 1.00 95.50 174 ARG A N 1
ATOM 1384 C CA . ARG A 1 174 ? 16.444 -6.059 -22.455 1.00 95.50 174 ARG A CA 1
ATOM 1385 C C . ARG A 1 174 ? 15.132 -6.651 -22.969 1.00 95.50 174 ARG A C 1
ATOM 1387 O O . ARG A 1 174 ? 15.111 -7.188 -24.069 1.00 95.50 174 ARG A O 1
ATOM 1394 N N . VAL A 1 175 ? 14.044 -6.535 -22.205 1.00 95.44 175 VAL A N 1
ATOM 1395 C CA . VAL A 1 175 ? 12.742 -7.130 -22.559 1.00 95.44 175 VAL A CA 1
ATOM 1396 C C . VAL A 1 175 ? 12.092 -6.412 -23.747 1.00 95.44 175 VAL A C 1
ATOM 1398 O O . VAL A 1 175 ? 11.547 -7.062 -24.632 1.00 95.44 175 VAL A O 1
ATOM 1401 N N . LEU A 1 176 ? 12.189 -5.080 -23.819 1.00 95.19 176 LEU A N 1
ATOM 1402 C CA . LEU A 1 176 ? 11.648 -4.286 -24.935 1.00 95.19 176 LEU A CA 1
ATOM 1403 C C . LEU A 1 176 ? 12.617 -4.194 -26.129 1.00 95.19 176 LEU A C 1
ATOM 1405 O O . LEU A 1 176 ? 12.279 -3.600 -27.164 1.00 95.19 176 LEU A O 1
ATOM 1409 N N . GLY A 1 177 ? 13.839 -4.718 -25.979 1.00 95.19 177 GLY A N 1
ATOM 1410 C CA . GLY A 1 177 ? 14.936 -4.598 -26.938 1.00 95.19 177 GLY A CA 1
ATOM 1411 C C . GLY A 1 177 ? 15.233 -3.147 -27.318 1.00 95.19 177 GLY A C 1
ATOM 1412 O O . GLY A 1 177 ? 15.359 -2.855 -28.507 1.00 95.19 177 GLY A O 1
ATOM 1413 N N . SER A 1 178 ? 15.196 -2.214 -26.359 1.00 94.50 178 SER A N 1
ATOM 1414 C CA . SER A 1 178 ? 15.289 -0.769 -26.616 1.00 94.50 178 SER A CA 1
ATOM 1415 C C . SER A 1 178 ? 16.137 -0.034 -25.581 1.00 94.50 178 SER A C 1
ATOM 1417 O O . SER A 1 178 ? 15.758 0.039 -24.412 1.00 94.50 178 SER A O 1
ATOM 1419 N N . GLU A 1 179 ? 17.214 0.616 -26.027 1.00 94.38 179 GLU A N 1
ATOM 1420 C CA . GLU A 1 179 ? 18.050 1.463 -25.164 1.00 94.38 179 GLU A CA 1
ATOM 1421 C C . GLU A 1 179 ? 17.298 2.685 -24.621 1.00 94.38 179 GLU A C 1
ATOM 1423 O O . GLU A 1 179 ? 17.641 3.193 -23.557 1.00 94.38 179 GLU A O 1
ATOM 1428 N N . GLU A 1 180 ? 16.201 3.103 -25.265 1.00 93.00 180 GLU A N 1
ATOM 1429 C CA . GLU A 1 180 ? 15.311 4.159 -24.758 1.00 93.00 180 GLU A CA 1
ATOM 1430 C C . GLU A 1 180 ? 14.820 3.879 -23.327 1.00 93.00 180 GLU A C 1
ATOM 1432 O O . GLU A 1 180 ? 14.629 4.807 -22.540 1.00 93.00 180 GLU A O 1
ATOM 1437 N N . ALA A 1 181 ? 14.702 2.604 -22.939 1.00 93.69 181 ALA A N 1
ATOM 1438 C CA . ALA A 1 181 ? 14.312 2.217 -21.587 1.00 93.69 181 ALA A CA 1
ATOM 1439 C C . ALA A 1 181 ? 15.349 2.602 -20.507 1.00 93.69 181 ALA A C 1
ATOM 1441 O O . ALA A 1 181 ? 14.993 2.687 -19.325 1.00 93.69 181 ALA A O 1
ATOM 1442 N N . LEU A 1 182 ? 16.605 2.852 -20.899 1.00 93.88 182 LEU A N 1
ATOM 1443 C CA . LEU A 1 182 ? 17.689 3.331 -20.034 1.00 93.88 182 LEU A CA 1
ATOM 1444 C C . LEU A 1 182 ? 17.611 4.847 -19.788 1.00 93.88 182 LEU A C 1
ATOM 1446 O O . LEU A 1 182 ? 18.144 5.343 -18.792 1.00 93.88 182 LEU A O 1
ATOM 1450 N N . HIS A 1 183 ? 16.910 5.586 -20.651 1.00 91.44 183 HIS A N 1
ATOM 1451 C CA . HIS A 1 183 ? 16.831 7.046 -20.632 1.00 91.44 183 HIS A CA 1
ATOM 1452 C C . HIS A 1 183 ? 15.515 7.534 -20.019 1.00 91.44 183 HIS A C 1
ATOM 1454 O O . HIS A 1 183 ? 14.596 7.979 -20.705 1.00 91.44 183 HIS A O 1
ATOM 1460 N N . VAL A 1 184 ? 15.420 7.461 -18.691 1.00 87.38 184 VAL A N 1
ATOM 1461 C CA . VAL A 1 184 ? 14.221 7.924 -17.977 1.00 87.38 184 VAL A CA 1
ATOM 1462 C C . VAL A 1 184 ? 14.149 9.450 -17.935 1.00 87.38 184 VAL A C 1
ATOM 1464 O O . VAL A 1 184 ? 15.157 10.125 -17.730 1.00 87.38 184 VAL A O 1
ATOM 1467 N N . SER A 1 185 ? 12.945 10.000 -18.068 1.00 75.38 185 SER A N 1
ATOM 1468 C CA . SER A 1 185 ? 12.719 11.455 -18.097 1.00 75.38 185 SER A CA 1
ATOM 1469 C C . SER A 1 185 ? 12.386 12.062 -16.735 1.00 75.38 185 SER A C 1
ATOM 1471 O O . SER A 1 185 ? 12.203 13.270 -16.638 1.00 75.38 185 SER A O 1
ATOM 1473 N N . GLY A 1 186 ? 12.326 11.253 -15.673 1.00 67.12 186 GLY A N 1
ATOM 1474 C CA . GLY A 1 186 ? 11.996 11.743 -14.338 1.00 67.12 186 GLY A CA 1
ATOM 1475 C C . GLY A 1 186 ? 12.312 10.782 -13.194 1.00 67.12 186 GLY A C 1
ATOM 1476 O O . GLY A 1 186 ? 13.013 9.774 -13.338 1.00 67.12 186 GLY A O 1
ATOM 1477 N N . THR A 1 187 ? 11.785 11.133 -12.024 1.00 63.38 187 THR A N 1
ATOM 1478 C CA . THR A 1 187 ? 11.953 10.402 -10.766 1.00 63.38 187 THR A CA 1
ATOM 1479 C C . THR A 1 187 ? 11.106 9.132 -10.756 1.00 63.38 187 THR A C 1
ATOM 1481 O O . THR A 1 187 ? 9.906 9.190 -11.001 1.00 63.38 187 THR A O 1
ATOM 1484 N N . ILE A 1 188 ? 11.698 7.985 -10.405 1.00 64.75 188 ILE A N 1
ATOM 1485 C CA . ILE A 1 188 ? 10.910 6.775 -10.138 1.00 64.75 188 ILE A CA 1
ATOM 1486 C C . ILE A 1 188 ? 10.119 6.978 -8.850 1.00 64.75 188 ILE A C 1
ATOM 1488 O O . ILE A 1 188 ? 10.704 7.231 -7.792 1.00 64.75 188 ILE A O 1
ATOM 1492 N N . THR A 1 189 ? 8.800 6.829 -8.920 1.00 68.12 189 THR A N 1
ATOM 1493 C CA . THR A 1 189 ? 7.973 6.732 -7.715 1.00 68.12 189 THR A CA 1
ATOM 1494 C C . THR A 1 189 ? 8.066 5.305 -7.202 1.00 68.12 189 THR A C 1
ATOM 1496 O O . THR A 1 189 ? 7.703 4.365 -7.908 1.00 68.12 189 THR A O 1
ATOM 1499 N N . VAL A 1 190 ? 8.595 5.153 -5.990 1.00 63.78 190 VAL A N 1
ATOM 1500 C CA . VAL A 1 190 ? 8.741 3.870 -5.304 1.00 63.78 190 VAL A CA 1
ATOM 1501 C C . VAL A 1 190 ? 7.839 3.910 -4.080 1.00 63.78 190 VAL A C 1
ATOM 1503 O O . VAL A 1 190 ? 8.094 4.686 -3.164 1.00 63.78 190 VAL A O 1
ATOM 1506 N N . THR A 1 191 ? 6.796 3.085 -4.059 1.00 60.72 191 THR A N 1
ATOM 1507 C CA . THR A 1 191 ? 5.937 2.921 -2.879 1.00 60.72 191 THR A CA 1
ATOM 1508 C C . THR A 1 191 ? 6.133 1.521 -2.327 1.00 60.72 191 THR A C 1
ATOM 1510 O O . THR A 1 191 ? 5.825 0.533 -2.995 1.00 60.72 191 THR A O 1
ATOM 1513 N N . THR A 1 192 ? 6.663 1.432 -1.113 1.00 58.75 192 THR A N 1
ATOM 1514 C CA . THR A 1 192 ? 6.806 0.184 -0.367 1.00 58.75 192 THR A CA 1
ATOM 1515 C C . THR A 1 192 ? 5.558 -0.031 0.482 1.00 58.75 192 THR A C 1
ATOM 1517 O O . THR A 1 192 ? 5.270 0.740 1.389 1.00 58.75 192 THR A O 1
ATOM 1520 N N . ALA A 1 193 ? 4.818 -1.106 0.227 1.00 58.81 193 ALA A N 1
ATOM 1521 C CA . ALA A 1 193 ? 3.809 -1.582 1.166 1.00 58.81 193 ALA A CA 1
ATOM 1522 C C . ALA A 1 193 ? 4.422 -2.759 1.926 1.00 58.81 193 ALA A C 1
ATOM 1524 O O . ALA A 1 193 ? 4.263 -3.921 1.553 1.00 58.81 193 ALA A O 1
ATOM 1525 N N . THR A 1 194 ? 5.198 -2.444 2.963 1.00 45.31 194 THR A N 1
ATOM 1526 C CA . THR A 1 194 ? 5.749 -3.450 3.879 1.00 45.31 194 THR A CA 1
ATOM 1527 C C . THR A 1 194 ? 5.459 -2.988 5.293 1.00 45.31 194 THR A C 1
ATOM 1529 O O . THR A 1 194 ? 6.211 -2.194 5.840 1.00 45.31 194 THR A O 1
ATOM 1532 N N . THR A 1 195 ? 4.360 -3.487 5.867 1.00 39.00 195 THR A N 1
ATOM 1533 C CA . THR A 1 195 ? 3.844 -3.082 7.189 1.00 39.00 195 THR A CA 1
ATOM 1534 C C . THR A 1 195 ? 3.393 -1.612 7.203 1.00 39.00 195 THR A C 1
ATOM 1536 O O . THR A 1 195 ? 4.061 -0.745 6.653 1.00 39.00 195 THR A O 1
ATOM 1539 N N . ALA A 1 196 ? 2.255 -1.280 7.824 1.00 37.25 196 ALA A N 1
ATOM 1540 C CA . ALA A 1 196 ? 1.885 0.127 8.031 1.00 37.25 196 ALA A CA 1
ATOM 1541 C C . ALA A 1 196 ? 2.748 0.735 9.157 1.00 37.25 196 ALA A C 1
ATOM 1543 O O . ALA A 1 196 ? 2.316 0.983 10.287 1.00 37.25 196 ALA A O 1
ATOM 1544 N N . THR A 1 197 ? 4.035 0.864 8.874 1.00 29.58 197 THR A N 1
ATOM 1545 C CA . THR A 1 197 ? 4.906 1.873 9.454 1.00 29.58 197 THR A CA 1
ATOM 1546 C C . THR A 1 197 ? 4.768 3.099 8.573 1.00 29.58 197 THR A C 1
ATOM 1548 O O . THR A 1 197 ? 4.971 3.021 7.362 1.00 29.58 197 THR A O 1
ATOM 1551 N N . THR A 1 198 ? 4.351 4.198 9.193 1.00 26.45 198 THR A N 1
ATOM 1552 C CA . THR A 1 198 ? 4.320 5.548 8.637 1.00 26.45 198 THR A CA 1
ATOM 1553 C C . THR A 1 198 ? 5.547 5.748 7.752 1.00 26.45 198 THR A C 1
ATOM 1555 O O . THR A 1 198 ? 6.672 5.750 8.242 1.00 26.45 198 THR A O 1
ATOM 1558 N N . THR A 1 199 ? 5.349 5.804 6.435 1.00 27.05 199 THR A N 1
ATOM 1559 C CA . THR A 1 199 ? 6.440 6.123 5.515 1.00 27.05 199 THR A CA 1
ATOM 1560 C C . THR A 1 199 ? 6.627 7.626 5.577 1.00 27.05 199 THR A C 1
ATOM 1562 O O . THR A 1 199 ? 5.763 8.374 5.122 1.00 27.05 199 THR A O 1
ATOM 1565 N N . THR A 1 200 ? 7.733 8.070 6.164 1.00 22.86 200 THR A N 1
ATOM 1566 C CA . THR A 1 200 ? 8.223 9.434 5.989 1.00 22.86 200 THR A CA 1
ATOM 1567 C C . THR A 1 200 ? 8.538 9.604 4.507 1.00 22.86 200 THR A C 1
ATOM 1569 O O . THR A 1 200 ? 9.329 8.846 3.944 1.00 22.86 200 THR A O 1
ATOM 1572 N N . ALA A 1 201 ? 7.867 10.541 3.843 1.00 26.91 201 ALA A N 1
ATOM 1573 C CA . ALA A 1 201 ? 8.231 10.931 2.493 1.00 26.91 201 ALA A CA 1
ATOM 1574 C C . ALA A 1 201 ? 9.588 11.646 2.557 1.00 26.91 201 ALA A C 1
ATOM 1576 O O . ALA A 1 201 ? 9.666 12.781 3.025 1.00 26.91 201 ALA A O 1
ATOM 1577 N N . ASP A 1 202 ? 10.658 10.988 2.106 1.00 22.56 202 ASP A N 1
ATOM 1578 C CA . ASP A 1 202 ? 11.939 11.660 1.887 1.00 22.56 202 ASP A CA 1
ATOM 1579 C C . ASP A 1 202 ? 11.762 12.680 0.760 1.00 22.56 202 ASP A C 1
ATOM 1581 O O . ASP A 1 202 ? 11.643 12.347 -0.424 1.00 22.56 202 ASP A O 1
ATOM 1585 N N . THR A 1 203 ? 11.689 13.947 1.156 1.00 23.28 203 THR A N 1
ATOM 1586 C CA . THR A 1 203 ? 11.567 15.089 0.254 1.00 23.28 203 THR A CA 1
ATOM 1587 C C . THR A 1 203 ? 12.973 15.617 -0.008 1.00 23.28 203 THR A C 1
ATOM 1589 O O . THR A 1 203 ? 13.397 16.597 0.595 1.00 23.28 203 THR A O 1
ATOM 1592 N N . THR A 1 204 ? 13.748 14.951 -0.867 1.00 22.11 204 THR A N 1
ATOM 1593 C CA . THR A 1 204 ? 15.039 15.500 -1.309 1.00 22.11 204 THR A CA 1
ATOM 1594 C C . THR A 1 204 ? 14.836 16.291 -2.597 1.00 22.11 204 THR A C 1
ATOM 1596 O O . THR A 1 204 ? 14.810 15.743 -3.697 1.00 22.11 204 THR A O 1
ATOM 1599 N N . THR A 1 205 ? 14.662 17.602 -2.446 1.00 20.66 205 THR A N 1
ATOM 1600 C CA . THR A 1 205 ? 14.739 18.577 -3.537 1.00 20.66 205 THR A CA 1
ATOM 1601 C C . THR A 1 205 ? 16.209 18.775 -3.900 1.00 20.66 205 THR A C 1
ATOM 1603 O O . THR A 1 205 ? 16.967 19.322 -3.103 1.00 20.66 205 THR A O 1
ATOM 1606 N N . THR A 1 206 ? 16.637 18.357 -5.092 1.00 21.31 206 THR A N 1
ATOM 1607 C CA . THR A 1 206 ? 17.933 18.775 -5.648 1.00 21.31 206 THR A CA 1
ATOM 1608 C C . THR A 1 206 ? 17.681 19.794 -6.750 1.00 21.31 206 THR A C 1
ATOM 1610 O O . THR A 1 206 ? 17.276 19.453 -7.858 1.00 21.31 206 THR A O 1
ATOM 1613 N N . THR A 1 207 ? 17.888 21.066 -6.418 1.00 19.55 207 THR A N 1
ATOM 1614 C CA . THR A 1 207 ? 17.853 22.189 -7.355 1.00 19.55 207 THR A CA 1
ATOM 1615 C C . THR A 1 207 ? 19.115 22.150 -8.217 1.00 19.55 207 THR A C 1
ATOM 1617 O O . THR A 1 207 ? 20.223 22.197 -7.689 1.00 19.55 207 THR A O 1
ATOM 1620 N N . THR A 1 208 ? 18.982 22.096 -9.541 1.00 21.72 208 THR A N 1
ATOM 1621 C CA . THR A 1 208 ? 20.075 22.470 -10.450 1.00 21.72 208 THR A CA 1
ATOM 1622 C C . THR A 1 208 ? 19.583 23.600 -11.339 1.00 21.72 208 THR A C 1
ATOM 1624 O O . THR A 1 208 ? 18.645 23.447 -12.116 1.00 21.72 208 THR A O 1
ATOM 1627 N N . THR A 1 209 ? 20.186 24.766 -11.140 1.00 20.22 209 THR A N 1
ATOM 1628 C CA . THR A 1 209 ? 19.876 26.025 -11.811 1.00 20.22 209 THR A CA 1
ATOM 1629 C C . THR A 1 209 ? 20.401 26.010 -13.244 1.00 20.22 209 THR A C 1
ATOM 1631 O O . THR A 1 209 ? 21.600 25.849 -13.462 1.00 20.22 209 THR A O 1
ATOM 1634 N N . THR A 1 210 ? 19.543 26.274 -14.229 1.00 22.78 210 THR A N 1
ATOM 1635 C CA . THR A 1 210 ? 19.940 27.005 -15.445 1.00 22.78 210 THR A CA 1
ATOM 1636 C C . THR A 1 210 ? 18.721 27.720 -16.027 1.00 22.78 210 THR A C 1
ATOM 1638 O O . THR A 1 210 ? 17.628 27.164 -16.096 1.00 22.78 210 THR A O 1
ATOM 1641 N N . ALA A 1 211 ? 18.896 29.002 -16.339 1.00 21.42 211 ALA A N 1
ATOM 1642 C CA . ALA A 1 211 ? 17.839 29.957 -16.642 1.00 21.42 211 ALA A CA 1
ATOM 1643 C C . ALA A 1 211 ? 17.359 29.886 -18.103 1.00 21.42 211 ALA A C 1
ATOM 1645 O O . ALA A 1 211 ? 18.190 29.891 -19.005 1.00 21.42 211 ALA A O 1
ATOM 1646 N N . ALA A 1 212 ? 16.034 29.886 -18.312 1.00 21.91 212 ALA A N 1
ATOM 1647 C CA . ALA A 1 212 ? 15.268 30.841 -19.139 1.00 21.91 212 ALA A CA 1
ATOM 1648 C C . ALA A 1 212 ? 13.892 30.257 -19.551 1.00 21.91 212 ALA A C 1
ATOM 1650 O O . ALA A 1 212 ? 13.806 29.327 -20.342 1.00 21.91 212 ALA A O 1
ATOM 1651 N N . ALA A 1 213 ? 12.840 30.843 -18.965 1.00 23.23 213 ALA A N 1
ATOM 1652 C CA . ALA A 1 213 ? 11.426 30.937 -19.362 1.00 23.23 213 ALA A CA 1
ATOM 1653 C C . ALA A 1 213 ? 10.782 29.861 -20.271 1.00 23.23 213 ALA A C 1
ATOM 1655 O O . ALA A 1 213 ? 10.984 29.853 -21.479 1.00 23.23 213 ALA A O 1
ATOM 1656 N N . THR A 1 214 ? 9.829 29.095 -19.721 1.00 21.88 214 THR A N 1
ATOM 1657 C CA . THR A 1 214 ? 8.382 29.187 -20.039 1.00 21.88 214 THR A CA 1
ATOM 1658 C C . THR A 1 214 ? 7.603 28.436 -18.948 1.00 21.88 214 THR A C 1
ATOM 1660 O O . THR A 1 214 ? 7.954 27.326 -18.560 1.00 21.88 214 THR A O 1
ATOM 1663 N N . THR A 1 215 ? 6.590 29.092 -18.393 1.00 25.03 215 THR A N 1
ATOM 1664 C CA . THR A 1 215 ? 5.812 28.704 -17.211 1.00 25.03 215 THR A CA 1
ATOM 1665 C C . THR A 1 215 ? 5.031 27.401 -17.422 1.00 25.03 215 THR A C 1
ATOM 1667 O O . THR A 1 215 ? 4.100 27.366 -18.221 1.00 25.03 215 THR A O 1
ATOM 1670 N N . ALA A 1 216 ? 5.352 26.350 -16.662 1.00 21.28 216 ALA A N 1
ATOM 1671 C CA . ALA A 1 216 ? 4.501 25.172 -16.495 1.00 21.28 216 ALA A CA 1
ATOM 1672 C C . ALA A 1 216 ? 4.424 24.814 -15.004 1.00 21.28 216 ALA A C 1
ATOM 1674 O O . ALA A 1 216 ? 5.356 24.269 -14.411 1.00 21.28 216 ALA A O 1
ATOM 1675 N N . THR A 1 217 ? 3.306 25.182 -14.381 1.00 19.08 217 THR A N 1
ATOM 1676 C CA . THR A 1 217 ? 2.990 24.882 -12.983 1.00 19.08 217 THR A CA 1
ATOM 1677 C C . THR A 1 217 ? 2.848 23.369 -12.818 1.00 19.08 217 THR A C 1
ATOM 1679 O O . THR A 1 217 ? 1.874 22.780 -13.275 1.00 19.08 217 THR A O 1
ATOM 1682 N N . THR A 1 218 ? 3.832 22.725 -12.188 1.00 21.25 218 THR A N 1
ATOM 1683 C CA . THR A 1 218 ? 3.785 21.288 -11.883 1.00 21.25 218 THR A CA 1
ATOM 1684 C C . THR A 1 218 ? 3.156 21.100 -10.505 1.00 21.25 218 THR A C 1
ATOM 1686 O O . THR A 1 218 ? 3.773 21.405 -9.487 1.00 21.25 218 THR A O 1
ATOM 1689 N N . THR A 1 219 ? 1.911 20.629 -10.464 1.00 20.05 219 THR A N 1
ATOM 1690 C CA . THR A 1 219 ? 1.225 20.254 -9.221 1.00 20.05 219 THR A CA 1
ATOM 1691 C C . THR A 1 219 ? 1.654 18.843 -8.815 1.00 20.05 219 THR A C 1
ATOM 1693 O O . THR A 1 219 ? 1.298 17.863 -9.465 1.00 20.05 219 THR A O 1
ATOM 1696 N N . THR A 1 220 ? 2.435 18.732 -7.741 1.00 21.30 220 THR A N 1
ATOM 1697 C CA . THR A 1 220 ? 2.853 17.449 -7.158 1.00 21.30 220 THR A CA 1
ATOM 1698 C C . THR A 1 220 ? 1.757 16.931 -6.225 1.00 21.30 220 THR A C 1
ATOM 1700 O O . THR A 1 220 ? 1.556 17.477 -5.143 1.00 21.30 220 THR A O 1
ATOM 1703 N N . THR A 1 221 ? 1.039 15.880 -6.624 1.00 21.47 221 THR A N 1
ATOM 1704 C CA . THR A 1 221 ? 0.068 15.196 -5.752 1.00 21.47 221 THR A CA 1
ATOM 1705 C C . THR A 1 221 ? 0.782 14.121 -4.929 1.00 21.47 221 THR A C 1
ATOM 1707 O O . THR A 1 221 ? 1.184 13.082 -5.451 1.00 21.47 221 THR A O 1
ATOM 1710 N N . THR A 1 222 ? 0.949 14.377 -3.632 1.00 22.62 222 THR A N 1
ATOM 1711 C CA . THR A 1 222 ? 1.477 13.422 -2.647 1.00 22.62 222 THR A CA 1
ATOM 1712 C C . THR A 1 222 ? 0.356 12.488 -2.193 1.00 22.62 222 THR A C 1
ATOM 1714 O O . THR A 1 222 ? -0.548 12.907 -1.478 1.00 22.62 222 THR A O 1
ATOM 1717 N N . THR A 1 223 ? 0.403 11.210 -2.575 1.00 23.72 223 THR A N 1
ATOM 1718 C CA . THR A 1 223 ? -0.541 10.202 -2.068 1.00 23.72 223 THR A CA 1
ATOM 1719 C C . THR A 1 223 ? -0.057 9.669 -0.718 1.00 23.72 223 THR A C 1
ATOM 1721 O O . THR A 1 223 ? 0.673 8.680 -0.651 1.00 23.72 223 THR A O 1
ATOM 1724 N N . ALA A 1 224 ? -0.459 10.321 0.373 1.00 24.27 224 ALA A N 1
ATOM 1725 C CA . ALA A 1 224 ? -0.367 9.742 1.709 1.00 24.27 224 ALA A CA 1
ATOM 1726 C C . ALA A 1 224 ? -1.534 8.761 1.891 1.00 24.27 224 ALA A C 1
ATOM 1728 O O . ALA A 1 224 ? -2.697 9.155 1.891 1.00 24.27 224 ALA A O 1
ATOM 1729 N N . THR A 1 225 ? -1.247 7.463 2.021 1.00 23.17 225 THR A N 1
ATOM 1730 C CA . THR A 1 225 ? -2.273 6.495 2.440 1.00 23.17 225 THR A CA 1
ATOM 1731 C C . THR A 1 225 ? -2.414 6.594 3.954 1.00 23.17 225 THR A C 1
ATOM 1733 O O . THR A 1 225 ? -1.795 5.838 4.702 1.00 23.17 225 THR A O 1
ATOM 1736 N N . THR A 1 226 ? -3.182 7.577 4.417 1.00 25.33 226 THR A N 1
ATOM 1737 C CA . THR A 1 226 ? -3.541 7.691 5.829 1.00 25.33 226 THR A CA 1
ATOM 1738 C C . THR A 1 226 ? -4.594 6.638 6.138 1.00 25.33 226 THR A C 1
ATOM 1740 O O . THR A 1 226 ? -5.677 6.629 5.561 1.00 25.33 226 THR A O 1
ATOM 1743 N N . THR A 1 227 ? -4.265 5.717 7.040 1.00 27.03 227 THR A N 1
ATOM 1744 C CA . THR A 1 227 ? -5.262 4.824 7.629 1.00 27.03 227 THR A CA 1
ATOM 1745 C C . THR A 1 227 ? -6.085 5.654 8.607 1.00 27.03 227 THR A C 1
ATOM 1747 O O . THR A 1 227 ? -5.653 5.906 9.729 1.00 27.03 227 TH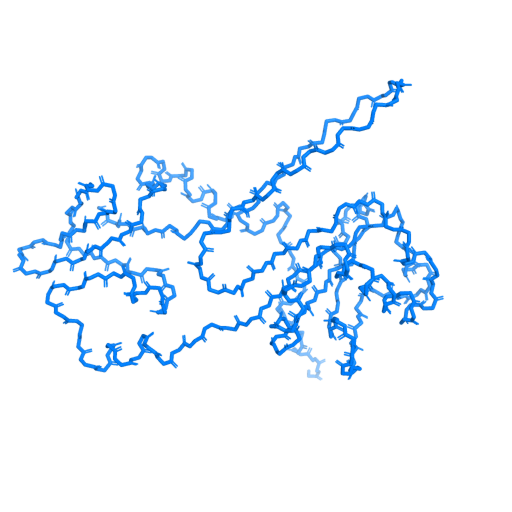R A O 1
ATOM 1750 N N . THR A 1 228 ? -7.233 6.149 8.153 1.00 27.05 228 THR A N 1
ATOM 1751 C CA . THR A 1 228 ? -8.191 6.865 8.995 1.00 27.05 228 THR A CA 1
ATOM 1752 C C . THR A 1 228 ? -8.862 5.867 9.932 1.00 27.05 228 THR A C 1
ATOM 1754 O O . THR A 1 228 ? -9.513 4.925 9.483 1.00 27.05 228 THR A O 1
ATOM 1757 N N . VAL A 1 229 ? -8.723 6.069 11.242 1.00 29.56 229 VAL A N 1
ATOM 1758 C CA . VAL A 1 229 ? -9.640 5.455 12.202 1.00 29.56 229 VAL A CA 1
ATOM 1759 C C . VAL A 1 229 ? -10.889 6.325 12.219 1.00 29.56 229 VAL A C 1
ATOM 1761 O O . VAL A 1 229 ? -10.893 7.413 12.787 1.00 29.56 229 VAL A O 1
ATOM 1764 N N . THR A 1 230 ? -11.943 5.883 11.538 1.00 27.59 230 THR A N 1
ATOM 1765 C CA . THR A 1 230 ? -13.243 6.549 11.622 1.00 27.59 230 THR A CA 1
ATOM 1766 C C . THR A 1 230 ? -13.917 6.117 12.919 1.00 27.59 230 THR A C 1
ATOM 1768 O O . THR A 1 230 ? -14.483 5.029 13.006 1.00 27.59 230 THR A O 1
ATOM 1771 N N . VAL A 1 231 ? -13.861 6.976 13.935 1.00 28.27 231 VAL A N 1
ATOM 1772 C CA . VAL A 1 231 ? -14.802 6.907 15.055 1.00 28.27 231 VAL A CA 1
ATOM 1773 C C . VAL A 1 231 ? -16.123 7.466 14.528 1.00 28.27 231 VAL A C 1
ATOM 1775 O O . VAL A 1 231 ? -16.228 8.663 14.265 1.00 28.27 231 VAL A O 1
ATOM 1778 N N . GLN A 1 232 ? -17.114 6.602 14.291 1.00 24.78 232 GLN A N 1
ATOM 1779 C CA . GLN A 1 232 ? -18.483 7.076 14.099 1.00 24.78 232 GLN A CA 1
ATOM 1780 C C . GLN A 1 232 ? -19.001 7.553 15.460 1.00 24.78 232 GLN A C 1
ATOM 1782 O O . GLN A 1 232 ? -19.214 6.744 16.363 1.00 24.78 232 GLN A O 1
ATOM 1787 N N . ILE A 1 233 ? -19.134 8.872 15.592 1.00 29.38 233 ILE A N 1
ATOM 1788 C CA . ILE A 1 233 ? -19.896 9.554 16.647 1.0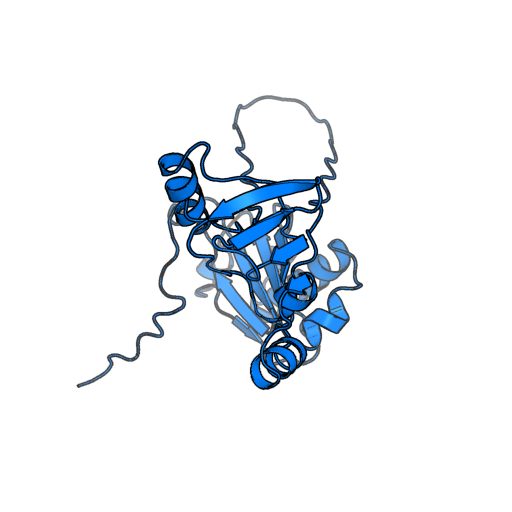0 29.38 233 ILE A CA 1
ATOM 1789 C C . ILE A 1 233 ? -21.361 9.643 16.235 1.00 29.38 233 ILE A C 1
ATOM 1791 O O . ILE A 1 233 ? -21.604 9.981 15.053 1.00 29.38 233 ILE A O 1
#

InterPro domains:
  IPR001613 Flavin amine oxidase [PR00757] (1-23)
  IPR001613 Flavin amine oxidase [PR00757] (98-117)
  IPR002937 Amine oxidase [PF01593] (14-185)
  IPR036188 FAD/NAD(P)-binding domain superfamily [G3DSA:3.50.50.60] (1-227)
  IPR036188 FAD/NAD(P)-binding domain superfamily [SSF51905] (12-113)
  IPR050703 Flavin Monoamine Oxidase [PTHR43563] (9-184)

pLDDT: mean 78.22, std 27.09, range [19.08, 98.25]

Organism: Oncorhynchus mykiss (NCBI:txid8022)

Secondary structure (DSSP, 8-state):
-------TTSS---TT-TTHHHHHHHHHHGGGS-SS--EEEEE-SSSSEEEEETTS-EEEES-----S-GGGGGGSEEESPPPHHHHHHHTT-PPP-EEEEEEE-SS-HHHHTT--S-EE---TT-S-SEEEE---TTS-S-EEEEEEEHHHHHHHTTS-HHHHHHHHHHHHHHHHT-GGGG---SPPEEEEESSS-------------------------------------

Radius of gyration: 22.31 Å; Cα contacts (8 Å, |Δi|>4): 294; chains: 1; bounding box: 42×49×62 Å

Nearest PDB structures (foldseek):
  2z5y-assembly1_A  TM=9.950E-01  e=3.039E-23  Homo sapiens
  2c75-assembly1_B  TM=9.961E-01  e=4.610E-23  Homo sapiens
  2c73-assembly1_B  TM=9.948E-01  e=4.344E-23  Homo sapiens
  1o5w-assembly2_D  TM=9.949E-01  e=8.361E-23  Rattus norvegicus
  2z5x-assembly1_A  TM=9.954E-01  e=1.061E-22  Homo sapiens

Solvent-accessible surface area (backbone atoms only — not comparable to full-atom values): 14545 Å² total; per-residue (Å²): 141,84,76,96,75,69,71,71,85,75,77,73,78,58,84,94,43,71,63,51,61,59,53,51,53,42,61,75,55,39,86,71,58,61,75,97,59,55,65,35,34,42,35,57,81,58,100,43,33,38,38,32,25,73,87,72,49,76,47,73,24,87,57,80,60,84,80,62,63,55,53,59,53,76,66,38,47,56,37,68,70,66,58,70,70,58,51,55,46,36,76,70,54,80,78,69,38,37,31,43,37,36,43,32,32,85,56,61,61,51,50,80,72,75,40,79,47,65,45,83,41,87,52,85,86,49,63,45,43,42,35,34,55,56,45,42,96,87,62,83,46,19,27,44,29,32,37,19,51,47,72,51,22,69,68,55,64,83,50,54,73,66,57,51,48,50,53,49,23,53,52,46,15,63,75,69,71,34,73,69,46,65,54,61,66,58,78,67,50,74,48,74,50,63,67,98,61,85,76,77,79,84,81,80,84,80,88,79,91,79,92,80,90,80,94,74,91,80,83,82,84,80,86,74,88,73,85,63,68,60,67,63,117

Sequence (233 aa):
MTDDTVFAFQERKFLGGSSQISECMAKELGERVKMESPVYKIDQTGDMVEVETLNKETYKAKYVIVATPPGLNLKMHFNPELPPLRNQLIHRVPMGSVIKCIVYYRENFWRKKGYCGTMVIEEEEAPIGLTLDDTKPDGTVPAIMGFILARKCRKLCGLTKEERKKRICEIYSRVLGSEEALHVSGTITVTTATTATTTTADTTTTTTTTAAATTATTTTTTTATTTTVTVQI

Mean predicted aligned error: 11.19 Å

Foldseek 3Di:
DDDPPDVPPPPDADDVGPCVVVVVVCVVCDPLFDFPFAWAEWADPDCWIWTATPVGDIDTHNDFDDPDQLLCCVNHHYVVDDDPVSVVVSVPDFDWKKKKKKFWAQAQVLVVVVDQLWDQDPDPPQQFRTWGWPQDPVNRITIIITMRGHPSRVVPVPDDQVVVQQSNLVVCCVRSVHNSSVVTPDGMDIDIPHPPDQDDPPPDDDDDDDDDDDDDDDDDDDDDPGPTRRDDD